Protein AF-A0A812MIN7-F1 (afdb_monomer_lite)

Sequence (189 aa):
MCSQARRVASDRNDQPDAVNNLIFFFALKVQLVQSTANIQLTAPDGFVFSDDCSEGFFVSEDAVFGSGQTFPTGFHALPAGSTVQCIGRGEVAEATLAPALLAANTKYAFRIRVTNPPVPPSLNPTWSFTLANEASELFDSFPLWQIQGLFIPTAVPASDVNAQARFVAAGDWGSLLSWLLSRVELQSS

Secondary structure (DSSP, 8-state):
---HHHHHHTT---STT-EEEEEEEEEBSS-EEES-EEEEEEPPTT-B--SB-GGGEE-SHHHHT-TTPPPPTT-BPPPTT-EEEEEEETTEEEEEEESEEE-BT-EEEEEEEEEPPSSPPSSS---EEEETTEEEEP------TT---------PPPEEHHHHHHHHH---TTSHHHHHHTTSTTS--

Radius of gyration: 20.89 Å; chains: 1; bounding box: 54×58×51 Å

Foldseek 3Di:
DQDPVLCVQLVADLAAQDKGKFKWKAFAQAWDFAQKKKKKKFWFPQKWADQWFQVFKFQDQCHRSHHPDGDDPQEDGDPPPWGKGWGIDGRMIMIMIGPRGHHHPRMGMMMTIITHGNDHDDPPTFMWMDMRQWTWRIFPGDDRPPDDDDDDGDGGHTDRNVVVVVVVPPPPVPPVVVVVVVPPPPPDD

pLDDT: mean 71.21, std 21.88, range [29.03, 97.69]

Structure (mmCIF, N/CA/C/O backbone):
data_AF-A0A812MIN7-F1
#
_entry.id   AF-A0A812MIN7-F1
#
loop_
_atom_site.group_PDB
_atom_site.id
_atom_site.type_symbol
_atom_site.label_atom_id
_atom_site.label_alt_id
_atom_site.label_comp_id
_atom_site.label_asym_id
_atom_site.label_entity_id
_atom_site.label_seq_id
_atom_site.pdbx_PDB_ins_code
_atom_site.Cartn_x
_atom_site.Cartn_y
_atom_site.Cartn_z
_atom_site.occupancy
_atom_site.B_iso_or_equiv
_atom_site.auth_seq_id
_atom_site.auth_comp_id
_atom_site.auth_asym_id
_atom_site.auth_atom_id
_atom_site.pdbx_PDB_model_num
ATOM 1 N N . MET A 1 1 ? -12.902 11.197 -9.696 1.00 37.09 1 MET A N 1
ATOM 2 C CA . MET A 1 1 ? -11.791 11.716 -10.526 1.00 37.09 1 MET A CA 1
ATOM 3 C C . MET A 1 1 ? -10.659 12.180 -9.615 1.00 37.09 1 MET A C 1
ATOM 5 O O . MET A 1 1 ? -10.919 12.961 -8.709 1.00 37.09 1 MET A O 1
ATOM 9 N N . CYS A 1 2 ? -9.435 11.679 -9.799 1.00 48.09 2 CYS A N 1
ATOM 10 C CA . CYS A 1 2 ? -8.255 12.201 -9.101 1.00 48.09 2 CYS A CA 1
ATOM 11 C C . CYS A 1 2 ? -7.769 13.457 -9.850 1.00 48.09 2 CYS A C 1
ATOM 13 O O . CYS A 1 2 ? -7.490 13.368 -11.046 1.00 48.09 2 CYS A O 1
ATOM 15 N N . SER A 1 3 ? -7.754 14.625 -9.197 1.00 58.34 3 SER A N 1
ATOM 16 C CA . SER A 1 3 ? -7.351 15.899 -9.816 1.00 58.34 3 SER A CA 1
ATOM 17 C C . SER A 1 3 ? -5.853 15.910 -10.151 1.00 58.34 3 SER A C 1
ATOM 19 O O . SER A 1 3 ? -5.071 15.187 -9.537 1.00 58.34 3 SER A O 1
ATOM 21 N N . GLN A 1 4 ? -5.426 16.752 -11.098 1.00 59.94 4 GLN A N 1
ATOM 22 C CA . GLN A 1 4 ? -4.004 16.923 -11.437 1.00 59.94 4 GLN A CA 1
ATOM 23 C C . GLN A 1 4 ? -3.156 17.282 -10.202 1.00 59.94 4 GLN A C 1
ATOM 25 O O . GLN A 1 4 ? -2.063 16.752 -10.038 1.00 59.94 4 GLN A O 1
ATOM 30 N N . ALA A 1 5 ? -3.709 18.088 -9.289 1.00 56.91 5 ALA A N 1
ATOM 31 C CA . ALA A 1 5 ? -3.078 18.428 -8.014 1.00 56.91 5 ALA A CA 1
ATOM 32 C C . ALA A 1 5 ? -2.778 17.195 -7.144 1.00 56.91 5 ALA A C 1
ATOM 34 O O . ALA A 1 5 ? -1.695 17.099 -6.578 1.00 56.91 5 ALA A O 1
ATOM 35 N N . ARG A 1 6 ? -3.691 16.215 -7.087 1.00 59.06 6 ARG A N 1
ATOM 36 C CA . ARG A 1 6 ? -3.467 14.973 -6.332 1.00 59.06 6 ARG A CA 1
ATOM 37 C C . ARG A 1 6 ? -2.441 14.057 -6.985 1.00 59.06 6 ARG A C 1
ATOM 39 O O . ARG A 1 6 ? -1.727 13.383 -6.264 1.00 59.06 6 ARG A O 1
ATOM 46 N N . ARG A 1 7 ? -2.331 14.052 -8.319 1.00 60.38 7 ARG A N 1
ATOM 47 C CA . ARG A 1 7 ? -1.279 13.284 -9.015 1.00 60.38 7 ARG A CA 1
ATOM 48 C C . ARG A 1 7 ? 0.115 13.805 -8.684 1.00 60.38 7 ARG A C 1
ATOM 50 O O . ARG A 1 7 ? 1.011 13.009 -8.439 1.00 60.38 7 ARG A O 1
ATOM 57 N N . VAL A 1 8 ? 0.267 15.131 -8.674 1.00 61.19 8 VAL A N 1
ATOM 58 C CA . VAL A 1 8 ? 1.524 15.791 -8.298 1.00 61.19 8 VAL A CA 1
ATOM 59 C C . VAL A 1 8 ? 1.814 15.558 -6.821 1.00 61.19 8 VAL A C 1
ATOM 61 O O . VAL A 1 8 ? 2.916 15.161 -6.482 1.00 61.19 8 VAL A O 1
ATOM 64 N N . ALA A 1 9 ? 0.820 15.733 -5.949 1.00 67.62 9 ALA A N 1
ATOM 65 C CA . ALA A 1 9 ? 1.010 15.533 -4.516 1.00 67.62 9 ALA A CA 1
ATOM 66 C C . ALA A 1 9 ? 1.351 14.077 -4.155 1.00 67.62 9 ALA A C 1
ATOM 68 O O . ALA A 1 9 ? 2.111 13.840 -3.220 1.00 67.62 9 ALA A O 1
ATOM 69 N N . SER A 1 10 ? 0.804 13.099 -4.883 1.00 69.44 10 SER A N 1
ATOM 70 C CA . SER A 1 10 ? 1.064 11.683 -4.633 1.00 69.44 10 SER A CA 1
ATOM 71 C C . SER A 1 10 ? 2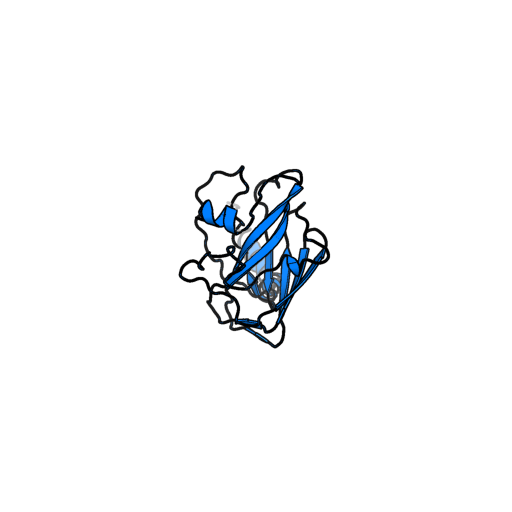.336 11.155 -5.300 1.00 69.44 10 SER A C 1
ATOM 73 O O . SER A 1 10 ? 2.599 9.966 -5.140 1.00 69.44 10 SER A O 1
ATOM 75 N N . ASP A 1 11 ? 3.072 11.977 -6.059 1.00 82.50 11 ASP A N 1
ATOM 76 C CA . ASP A 1 11 ? 4.206 11.580 -6.908 1.00 82.50 11 ASP A CA 1
ATOM 77 C C . ASP A 1 11 ? 3.857 10.455 -7.903 1.00 82.50 11 ASP A C 1
ATOM 79 O O . ASP A 1 11 ? 4.615 9.503 -8.104 1.00 82.50 11 ASP A O 1
ATOM 83 N N . ARG A 1 12 ? 2.666 10.517 -8.511 1.00 83.56 12 ARG A N 1
ATOM 84 C CA . ARG A 1 12 ? 2.239 9.526 -9.511 1.00 83.56 12 ARG A CA 1
ATOM 85 C C . ARG A 1 12 ? 2.979 9.754 -10.833 1.00 83.56 12 ARG A C 1
ATOM 87 O O . ARG A 1 12 ? 2.905 10.847 -11.395 1.00 83.56 12 ARG A O 1
ATOM 94 N N . ASN A 1 13 ? 3.595 8.703 -11.371 1.00 83.31 13 ASN A N 1
ATOM 95 C CA . ASN A 1 13 ? 4.273 8.717 -12.664 1.00 83.31 13 ASN A CA 1
ATOM 96 C C . ASN A 1 13 ? 3.899 7.471 -13.479 1.00 83.31 13 ASN A C 1
ATOM 98 O O . ASN A 1 13 ? 4.350 6.372 -13.186 1.00 83.31 13 ASN A O 1
ATOM 102 N N . ASP A 1 14 ? 3.078 7.651 -14.515 1.00 80.00 14 ASP A N 1
ATOM 103 C CA . ASP A 1 14 ? 2.557 6.561 -15.355 1.00 80.00 14 ASP A CA 1
ATOM 104 C C . ASP A 1 14 ? 3.468 6.220 -16.558 1.00 80.00 14 ASP A C 1
ATOM 106 O O . ASP A 1 14 ? 3.033 5.532 -17.483 1.00 80.00 14 ASP A O 1
ATOM 110 N N . GLN A 1 15 ? 4.701 6.739 -16.602 1.00 81.88 15 GLN A N 1
ATOM 111 C CA . GLN A 1 15 ? 5.657 6.450 -17.677 1.00 81.88 15 GLN A CA 1
ATOM 112 C C . GLN A 1 15 ? 6.206 5.013 -17.580 1.00 81.88 15 GLN A C 1
ATOM 114 O O . GLN A 1 15 ? 6.343 4.494 -16.468 1.00 81.88 15 GLN A O 1
ATOM 119 N N . PRO A 1 16 ? 6.548 4.373 -18.713 1.00 84.31 16 PRO A N 1
ATOM 120 C CA . PRO A 1 16 ? 7.242 3.086 -18.711 1.00 84.31 16 PRO A CA 1
ATOM 121 C C . PRO A 1 16 ? 8.529 3.124 -17.887 1.00 84.31 16 PRO A C 1
ATOM 123 O O . PRO A 1 16 ? 9.209 4.152 -17.868 1.00 84.31 16 PRO A O 1
ATOM 126 N N . ASP A 1 17 ? 8.828 2.023 -17.194 1.00 87.12 17 ASP A N 1
ATOM 127 C CA . ASP A 1 17 ? 9.996 1.844 -16.313 1.00 87.12 17 ASP A CA 1
ATOM 128 C C . ASP A 1 17 ? 10.108 2.849 -15.151 1.00 87.12 17 ASP A C 1
ATOM 130 O O . ASP A 1 17 ? 11.062 2.820 -14.370 1.00 87.12 17 ASP A O 1
ATOM 134 N N . ALA A 1 18 ? 9.134 3.746 -15.000 1.00 88.94 18 ALA A N 1
ATOM 135 C CA . ALA A 1 18 ? 9.134 4.717 -13.929 1.00 88.94 18 ALA A CA 1
ATOM 136 C C . ALA A 1 18 ? 8.602 4.114 -12.631 1.00 88.94 18 ALA A C 1
ATOM 138 O O . ALA A 1 18 ? 7.648 3.330 -12.609 1.00 88.94 18 ALA A O 1
ATOM 139 N N . VAL A 1 19 ? 9.181 4.580 -11.526 1.00 91.88 19 VAL A N 1
ATOM 140 C CA . VAL A 1 19 ? 8.596 4.411 -10.200 1.00 91.88 19 VAL A CA 1
ATOM 141 C C . VAL A 1 19 ? 7.296 5.204 -10.139 1.00 91.88 19 VAL A C 1
ATOM 143 O O . VAL A 1 19 ? 7.276 6.414 -10.366 1.00 91.88 19 VAL A O 1
ATOM 146 N N . ASN A 1 20 ? 6.224 4.514 -9.788 1.00 88.88 20 ASN A N 1
ATOM 147 C CA . ASN A 1 20 ? 4.880 5.034 -9.675 1.00 88.88 20 ASN A CA 1
ATOM 148 C C . ASN A 1 20 ? 4.367 4.887 -8.241 1.00 88.88 20 ASN A C 1
ATOM 150 O O . ASN A 1 20 ? 4.807 4.028 -7.479 1.00 88.88 20 ASN A O 1
ATOM 154 N N . ASN A 1 21 ? 3.403 5.724 -7.877 1.00 88.38 21 ASN A N 1
ATOM 155 C CA . ASN A 1 21 ? 2.734 5.686 -6.587 1.00 88.38 21 ASN A CA 1
ATOM 156 C C . ASN A 1 21 ? 1.233 5.536 -6.830 1.00 88.38 21 ASN A C 1
ATOM 158 O O . ASN A 1 21 ? 0.570 6.451 -7.331 1.00 88.38 21 ASN A O 1
ATOM 162 N N . LEU A 1 22 ? 0.701 4.366 -6.487 1.00 86.31 22 LEU A N 1
ATOM 163 C CA . LEU A 1 22 ? -0.691 4.004 -6.723 1.00 86.31 22 LEU A CA 1
ATOM 164 C C . LEU A 1 22 ? -1.476 4.045 -5.418 1.00 86.31 22 LEU A C 1
ATOM 166 O O . LEU A 1 22 ? -0.993 3.606 -4.378 1.00 86.31 22 LEU A O 1
ATOM 170 N N . ILE A 1 23 ? -2.693 4.583 -5.484 1.00 84.50 23 ILE A N 1
ATOM 171 C CA . ILE A 1 23 ? -3.610 4.679 -4.347 1.00 84.50 23 ILE A CA 1
ATOM 172 C C . ILE A 1 23 ? -4.723 3.664 -4.552 1.00 84.50 23 ILE A C 1
ATOM 174 O O . ILE A 1 23 ? -5.410 3.691 -5.577 1.00 84.50 23 ILE A O 1
ATOM 178 N N . PHE A 1 24 ? -4.918 2.821 -3.550 1.00 82.94 24 PHE A N 1
ATOM 179 C CA . PHE A 1 24 ? -5.941 1.794 -3.510 1.00 82.94 24 PHE A CA 1
ATOM 180 C C . PHE A 1 24 ? -6.949 2.095 -2.412 1.00 82.94 24 PHE A C 1
ATOM 182 O O . PHE A 1 24 ? -6.630 2.696 -1.384 1.00 82.94 24 PHE A O 1
ATOM 189 N N . PHE A 1 25 ? -8.176 1.649 -2.643 1.00 82.69 25 PHE A N 1
ATOM 190 C CA . PHE A 1 25 ? -9.264 1.725 -1.684 1.00 82.69 25 PHE A CA 1
ATOM 191 C C . PHE A 1 25 ? -9.749 0.321 -1.373 1.00 82.69 25 PHE A C 1
ATOM 193 O O . PHE A 1 25 ? -9.649 -0.556 -2.224 1.00 82.69 25 PHE A O 1
ATOM 200 N N . PHE A 1 26 ? -10.293 0.107 -0.182 1.00 83.19 26 PHE A N 1
ATOM 201 C CA . PHE A 1 26 ? -10.933 -1.154 0.179 1.00 83.19 26 PHE A CA 1
ATOM 202 C C . PHE A 1 26 ? -11.948 -0.940 1.303 1.00 83.19 26 PHE A C 1
ATOM 204 O O . PHE A 1 26 ? -11.899 0.060 2.018 1.00 83.19 26 PHE A O 1
ATOM 211 N N . ALA A 1 27 ? -12.885 -1.870 1.452 1.00 83.94 27 ALA A N 1
ATOM 212 C CA . ALA A 1 27 ? -13.801 -1.917 2.583 1.00 83.94 27 ALA A CA 1
ATOM 213 C C . ALA A 1 27 ? -14.059 -3.376 2.954 1.00 83.94 27 ALA A C 1
ATOM 215 O O . ALA A 1 27 ? -14.254 -4.211 2.070 1.00 83.94 27 ALA A O 1
ATOM 216 N N . LEU A 1 28 ? -14.068 -3.666 4.251 1.00 81.56 28 LEU A N 1
ATOM 217 C CA . LEU A 1 28 ? -14.321 -5.010 4.763 1.00 81.56 28 LEU A CA 1
ATOM 218 C C . LEU A 1 28 ? -15.814 -5.230 4.981 1.00 81.56 28 LEU A C 1
ATOM 220 O O . LEU A 1 28 ? -16.525 -4.302 5.383 1.00 81.56 28 LEU A O 1
ATOM 224 N N . LYS A 1 29 ? -16.297 -6.452 4.754 1.00 80.12 29 LYS A N 1
ATOM 225 C CA . LYS A 1 29 ? -17.679 -6.817 5.109 1.00 80.12 29 LYS A CA 1
ATOM 226 C C . LYS A 1 29 ? -17.823 -7.019 6.607 1.00 80.12 29 LYS A C 1
ATOM 228 O O . LYS A 1 29 ? -18.855 -6.657 7.173 1.00 80.12 29 LYS A O 1
ATOM 233 N N . VAL A 1 30 ? -16.804 -7.593 7.236 1.00 81.62 30 VAL A N 1
ATOM 234 C CA . VAL A 1 30 ? -16.780 -7.878 8.668 1.00 81.62 30 VAL A CA 1
ATOM 235 C C . VAL A 1 30 ? -15.746 -6.996 9.357 1.00 81.62 30 VAL A C 1
ATOM 237 O O . VAL A 1 30 ? -14.765 -6.552 8.767 1.00 81.62 30 VAL A O 1
ATOM 240 N N . GLN A 1 31 ? -15.992 -6.692 10.629 1.00 88.75 31 GLN A N 1
ATOM 241 C CA . GLN A 1 31 ? -15.032 -5.964 11.442 1.00 88.75 31 GLN A CA 1
ATOM 242 C C . GLN A 1 31 ? -13.800 -6.842 11.683 1.00 88.75 31 GLN A C 1
ATOM 244 O O . GLN A 1 31 ? -13.923 -7.989 12.111 1.00 88.75 31 GLN A O 1
ATOM 249 N N . LEU A 1 32 ? -12.616 -6.275 11.473 1.00 88.94 32 LEU A N 1
ATOM 250 C CA . LEU A 1 32 ? -11.345 -6.918 11.762 1.00 88.94 32 LEU A CA 1
ATOM 251 C C . LEU A 1 32 ? -10.775 -6.355 13.064 1.00 88.94 32 LEU A C 1
ATOM 253 O O . LEU A 1 32 ? -10.533 -5.154 13.175 1.00 88.94 32 LEU A O 1
ATOM 257 N N . VAL A 1 33 ? -10.578 -7.228 14.051 1.00 91.75 33 VAL A N 1
ATOM 258 C CA . VAL A 1 33 ? -9.970 -6.888 15.345 1.00 91.75 33 VAL A CA 1
ATOM 259 C C . VAL A 1 33 ? -8.890 -7.918 15.647 1.00 91.75 33 VAL A C 1
ATOM 261 O O . VAL A 1 33 ? -9.151 -8.953 16.257 1.00 91.75 33 VAL A O 1
ATOM 264 N N . GLN A 1 34 ? -7.677 -7.663 15.165 1.00 90.12 34 GLN A N 1
ATOM 265 C CA . GLN A 1 34 ? -6.527 -8.553 15.331 1.00 90.12 34 GLN A CA 1
ATOM 266 C C . GLN A 1 34 ? -5.270 -7.750 15.677 1.00 90.12 34 GLN A C 1
ATOM 268 O O . GLN A 1 34 ? -5.142 -6.575 15.325 1.00 90.12 34 GLN A O 1
ATOM 273 N N . SER A 1 35 ? -4.317 -8.389 16.361 1.00 91.19 35 SER A N 1
ATOM 274 C CA . SER A 1 35 ? -3.004 -7.785 16.625 1.00 91.19 35 SER A CA 1
ATOM 275 C C . SER A 1 35 ? -2.255 -7.488 15.331 1.00 91.19 35 SER A C 1
ATOM 277 O O . SER A 1 35 ? -1.582 -6.467 15.230 1.00 91.19 35 SER A O 1
ATOM 279 N N . THR A 1 36 ? -2.397 -8.369 14.343 1.00 93.75 36 THR A N 1
ATOM 280 C CA . THR A 1 36 ? -1.802 -8.250 13.017 1.00 93.75 36 THR A CA 1
ATOM 281 C C . THR A 1 36 ? -2.740 -8.843 11.972 1.00 93.75 36 THR A C 1
ATOM 283 O O . THR A 1 36 ? -3.538 -9.723 12.291 1.00 93.75 36 THR A O 1
ATOM 286 N N . ALA A 1 37 ? -2.633 -8.384 10.728 1.00 92.00 37 ALA A N 1
ATOM 287 C CA . ALA A 1 37 ? -3.326 -8.979 9.591 1.00 92.00 37 ALA A CA 1
ATOM 288 C C . ALA A 1 37 ? -2.436 -8.993 8.349 1.00 92.00 37 ALA A C 1
ATOM 290 O O . ALA A 1 37 ? -1.733 -8.020 8.072 1.00 92.00 37 ALA A O 1
ATOM 291 N N . ASN A 1 38 ? -2.507 -10.086 7.591 1.00 92.75 38 ASN A N 1
ATOM 292 C CA . ASN A 1 38 ? -1.765 -10.224 6.344 1.00 92.75 38 ASN A CA 1
ATOM 293 C C . ASN A 1 38 ? -2.517 -9.537 5.206 1.00 92.75 38 ASN A C 1
ATOM 295 O O . ASN A 1 38 ? -3.730 -9.713 5.054 1.00 92.75 38 ASN A O 1
ATOM 299 N N . ILE A 1 39 ? -1.761 -8.788 4.415 1.00 91.81 39 ILE A N 1
ATOM 300 C CA . ILE A 1 39 ? -2.147 -8.142 3.171 1.00 91.81 39 ILE A CA 1
ATOM 301 C C . ILE A 1 39 ? -1.386 -8.831 2.045 1.00 91.81 39 ILE A C 1
ATOM 303 O O . ILE A 1 39 ? -0.180 -9.046 2.145 1.00 91.81 39 ILE A O 1
ATOM 307 N N . GLN A 1 40 ? -2.076 -9.109 0.951 1.00 92.25 40 GLN A N 1
ATOM 308 C CA . GLN A 1 40 ? -1.444 -9.470 -0.307 1.00 92.25 40 GLN A CA 1
ATOM 309 C C . GLN A 1 40 ? -2.008 -8.579 -1.402 1.00 92.25 40 GLN A C 1
ATOM 311 O O . GLN A 1 40 ? -3.226 -8.489 -1.546 1.00 92.25 40 GLN A O 1
ATOM 316 N N . LEU A 1 41 ? -1.127 -7.929 -2.155 1.00 90.75 41 LEU A N 1
ATOM 317 C CA . LEU A 1 41 ? -1.461 -7.159 -3.346 1.00 90.75 41 LEU A CA 1
ATOM 318 C C . LEU A 1 41 ? -0.749 -7.794 -4.537 1.00 90.75 41 LEU A C 1
ATOM 320 O O . LEU A 1 41 ? 0.474 -7.915 -4.528 1.00 90.75 41 LEU A O 1
ATOM 324 N N . THR A 1 42 ? -1.503 -8.180 -5.558 1.00 90.12 42 THR A N 1
ATOM 325 C CA . THR A 1 42 ? -0.946 -8.699 -6.809 1.00 90.12 42 THR A CA 1
ATOM 326 C C . THR A 1 42 ? -1.202 -7.700 -7.920 1.00 90.12 42 THR A C 1
ATOM 328 O O . THR A 1 42 ? -2.337 -7.270 -8.147 1.00 90.12 42 THR A O 1
ATOM 331 N N . ALA A 1 43 ? -0.121 -7.318 -8.581 1.00 87.81 43 ALA A N 1
ATOM 332 C CA . ALA A 1 43 ? -0.117 -6.445 -9.728 1.00 87.81 43 ALA A CA 1
ATOM 333 C C . ALA A 1 43 ? -0.289 -7.246 -11.032 1.00 87.81 43 ALA A C 1
ATOM 335 O O . ALA A 1 43 ? -0.012 -8.446 -11.067 1.00 87.81 43 ALA A O 1
ATOM 336 N N . PRO A 1 44 ? -0.721 -6.586 -12.115 1.00 85.75 44 PRO A N 1
ATOM 337 C CA . PRO A 1 44 ? -0.645 -7.134 -13.461 1.00 85.75 44 PRO A CA 1
ATOM 338 C C . PRO A 1 44 ? 0.800 -7.445 -13.869 1.00 85.75 44 PRO A C 1
ATOM 340 O O . PRO A 1 44 ? 1.743 -6.840 -13.355 1.00 85.75 44 PRO A O 1
ATOM 343 N N . ASP A 1 45 ? 0.949 -8.310 -14.870 1.00 83.25 45 ASP A N 1
ATOM 344 C CA . ASP A 1 45 ? 2.253 -8.709 -15.402 1.00 83.25 45 ASP A CA 1
ATOM 345 C C . ASP A 1 45 ? 3.151 -7.507 -15.739 1.00 83.25 45 ASP A C 1
ATOM 347 O O . ASP A 1 45 ? 2.738 -6.547 -16.403 1.00 83.25 45 ASP A O 1
ATOM 351 N N . GLY A 1 46 ? 4.408 -7.592 -15.294 1.00 86.12 46 GLY A N 1
ATOM 352 C CA . GLY A 1 46 ? 5.459 -6.616 -15.570 1.00 86.12 46 GLY A CA 1
ATOM 353 C C . GLY A 1 46 ? 5.521 -5.427 -14.608 1.00 86.12 46 GLY A C 1
ATOM 354 O O . GLY A 1 46 ? 6.479 -4.657 -14.677 1.00 86.12 46 GLY A O 1
ATOM 355 N N . PHE A 1 47 ? 4.557 -5.266 -13.700 1.00 91.12 47 PHE A N 1
ATOM 356 C CA . PHE A 1 47 ? 4.732 -4.371 -12.557 1.00 91.12 47 PHE A CA 1
ATOM 357 C C . PHE A 1 47 ? 5.656 -5.006 -11.523 1.00 91.12 47 PHE A C 1
ATOM 359 O O . PHE A 1 47 ? 5.558 -6.195 -11.243 1.00 91.12 47 PHE A O 1
ATOM 366 N N . VAL A 1 48 ? 6.526 -4.208 -10.908 1.00 94.56 48 VAL A N 1
ATOM 367 C CA . VAL A 1 48 ? 7.497 -4.734 -9.940 1.00 94.56 48 VAL A CA 1
ATOM 368 C C . VAL A 1 48 ? 7.465 -3.936 -8.647 1.00 94.56 48 VAL A C 1
ATOM 370 O O . VAL A 1 48 ? 7.656 -2.718 -8.643 1.00 94.56 48 VAL A O 1
ATOM 373 N N . PHE A 1 49 ? 7.246 -4.625 -7.533 1.00 96.38 49 PHE A N 1
ATOM 374 C CA . PHE A 1 49 ? 7.421 -4.083 -6.194 1.00 96.38 49 PHE A CA 1
ATOM 375 C C . PHE A 1 49 ? 8.877 -4.193 -5.741 1.00 96.38 49 PHE A C 1
ATOM 377 O O . PHE A 1 49 ? 9.582 -5.138 -6.083 1.00 96.38 49 PHE A O 1
ATOM 384 N N . SER A 1 50 ? 9.313 -3.221 -4.941 1.00 96.50 50 SER A N 1
ATOM 385 C CA . SER A 1 50 ? 10.616 -3.262 -4.271 1.00 96.50 50 SER A CA 1
ATOM 386 C C . SER A 1 50 ? 10.676 -4.419 -3.272 1.00 96.50 50 SER A C 1
ATOM 388 O O . SER A 1 50 ? 9.706 -4.622 -2.543 1.00 96.50 50 SER A O 1
ATOM 390 N N . ASP A 1 51 ? 11.816 -5.115 -3.196 1.00 95.94 51 ASP A N 1
ATOM 391 C CA . ASP A 1 51 ? 12.057 -6.211 -2.242 1.00 95.94 51 ASP A CA 1
ATOM 392 C C . ASP A 1 51 ? 11.715 -5.799 -0.803 1.00 95.94 51 ASP A C 1
ATOM 394 O O . ASP A 1 51 ? 11.058 -6.547 -0.083 1.00 95.94 51 ASP A O 1
ATOM 398 N N . ASP A 1 52 ? 12.089 -4.575 -0.419 1.00 95.56 52 ASP A N 1
ATOM 399 C CA . ASP A 1 52 ? 11.507 -3.872 0.725 1.00 95.56 52 ASP A CA 1
ATOM 400 C C . ASP A 1 52 ? 10.557 -2.790 0.208 1.00 95.56 52 ASP A C 1
ATOM 402 O O . ASP A 1 52 ? 10.979 -1.750 -0.311 1.00 95.56 52 ASP A O 1
ATOM 406 N N . CYS A 1 53 ? 9.256 -3.051 0.312 1.00 95.19 53 CYS A N 1
ATOM 407 C CA . CYS A 1 53 ? 8.210 -2.115 -0.088 1.00 95.19 53 CYS A CA 1
ATOM 408 C C . CYS A 1 53 ? 7.656 -1.306 1.090 1.00 95.19 53 CYS A C 1
ATOM 410 O O . CYS A 1 53 ? 6.724 -0.524 0.896 1.00 95.19 53 CYS A O 1
ATOM 412 N N . SER A 1 54 ? 8.225 -1.440 2.295 1.00 94.50 54 SER A N 1
ATOM 413 C CA . SER A 1 54 ? 7.713 -0.803 3.516 1.00 94.50 54 SER A CA 1
ATOM 414 C C . SER A 1 54 ? 7.809 0.720 3.440 1.00 94.50 54 SER A C 1
ATOM 416 O O . SER A 1 54 ? 6.838 1.412 3.733 1.00 94.50 54 SER A O 1
ATOM 418 N N . GLU A 1 55 ? 8.933 1.254 2.949 1.00 90.62 55 GLU A N 1
ATOM 419 C CA . GLU A 1 55 ? 9.116 2.703 2.743 1.00 90.62 55 GLU A CA 1
ATOM 420 C C . GLU A 1 55 ? 8.169 3.287 1.683 1.00 90.62 55 GLU A C 1
ATOM 422 O O . GLU A 1 55 ? 7.908 4.490 1.650 1.00 90.62 55 GLU A O 1
ATOM 427 N N . GLY A 1 56 ? 7.669 2.434 0.788 1.00 90.25 56 GLY A N 1
ATOM 428 C CA . GLY A 1 56 ? 6.727 2.794 -0.260 1.00 90.25 56 GLY A CA 1
ATOM 429 C C . GLY A 1 56 ? 5.265 2.606 0.130 1.00 90.25 56 GLY A C 1
ATOM 430 O O . GLY A 1 56 ? 4.411 2.991 -0.666 1.00 90.25 56 GLY A O 1
ATOM 431 N N . PHE A 1 57 ? 4.965 2.020 1.295 1.00 92.75 57 PHE A N 1
ATOM 432 C CA . PHE A 1 57 ? 3.613 1.671 1.726 1.00 92.75 57 PHE A CA 1
ATOM 433 C C . PHE A 1 57 ? 3.099 2.676 2.761 1.00 92.75 57 PHE A C 1
ATOM 435 O O . PHE A 1 57 ? 3.473 2.666 3.931 1.00 92.75 57 PHE A O 1
ATOM 442 N N . PHE A 1 58 ? 2.174 3.532 2.341 1.00 90.81 58 PHE A N 1
ATOM 443 C CA . PHE A 1 58 ? 1.616 4.595 3.166 1.00 90.81 58 PHE A CA 1
ATOM 444 C C . PHE A 1 58 ? 0.169 4.294 3.540 1.00 90.81 58 PHE A C 1
ATOM 446 O O . PHE A 1 58 ? -0.652 3.962 2.683 1.00 90.81 58 PHE A O 1
ATOM 453 N N . VAL A 1 59 ? -0.145 4.464 4.822 1.00 87.81 59 VAL A N 1
ATOM 454 C CA . VAL A 1 59 ? -1.486 4.249 5.398 1.00 87.81 59 VAL A CA 1
ATOM 455 C C . VAL A 1 59 ? -2.001 5.448 6.199 1.00 87.81 59 VAL A C 1
ATOM 457 O O . VAL A 1 59 ? -3.163 5.465 6.607 1.00 87.81 59 VAL A O 1
ATOM 460 N N . SER A 1 60 ? -1.145 6.448 6.430 1.00 82.44 60 SER A N 1
ATOM 461 C CA . SER A 1 60 ? -1.480 7.650 7.187 1.00 82.44 60 SER A CA 1
ATOM 462 C C . SER A 1 60 ? -2.191 8.692 6.325 1.00 82.44 60 SER A C 1
ATOM 464 O O . SER A 1 60 ? -2.013 8.764 5.104 1.00 82.44 60 SER A O 1
ATOM 466 N N . GLU A 1 61 ? -3.008 9.518 6.978 1.00 75.19 61 GLU A N 1
ATOM 467 C CA . GLU A 1 61 ? -3.855 10.507 6.309 1.00 75.19 61 GLU A CA 1
ATOM 468 C C . GLU A 1 61 ? -3.053 11.507 5.457 1.00 75.19 61 GLU A C 1
ATOM 470 O O . GLU A 1 61 ? -3.419 11.832 4.329 1.00 75.19 61 GLU A O 1
ATOM 475 N N . ASP A 1 62 ? -1.918 11.946 5.983 1.00 77.50 62 ASP A N 1
ATOM 476 C CA . ASP A 1 62 ? -1.019 12.939 5.402 1.00 77.50 62 ASP A CA 1
ATOM 477 C C . ASP A 1 62 ? -0.140 12.403 4.262 1.00 77.50 62 ASP A C 1
ATOM 479 O O . ASP A 1 62 ? 0.435 13.186 3.503 1.00 77.50 62 ASP A O 1
ATOM 483 N N . ALA A 1 63 ? -0.040 11.079 4.117 1.00 83.06 63 ALA A N 1
ATOM 484 C CA . ALA A 1 63 ? 0.866 10.453 3.161 1.00 83.06 63 ALA A CA 1
ATOM 485 C C . ALA A 1 63 ? 0.149 9.750 2.002 1.00 83.06 63 ALA A C 1
ATOM 487 O O . ALA A 1 63 ? 0.672 9.745 0.888 1.00 83.06 63 ALA A O 1
ATOM 488 N N . VAL A 1 64 ? -1.049 9.186 2.211 1.00 83.81 64 VAL A N 1
ATOM 489 C CA . VAL A 1 64 ? -1.749 8.399 1.172 1.00 83.81 64 VAL A CA 1
ATOM 490 C C . VAL A 1 64 ? -2.065 9.227 -0.074 1.00 83.81 64 VAL A C 1
ATOM 492 O O . VAL A 1 64 ? -1.885 8.744 -1.187 1.00 83.81 64 VAL A O 1
ATOM 495 N N . PHE A 1 65 ? -2.502 10.478 0.083 1.00 80.19 65 PHE A N 1
ATOM 496 C CA . PHE A 1 65 ? -2.804 11.365 -1.051 1.00 80.19 65 PHE A CA 1
ATOM 497 C C . PHE A 1 65 ? -1.706 12.390 -1.341 1.00 80.19 65 PHE A C 1
ATOM 499 O O . PHE A 1 65 ? -1.867 13.201 -2.254 1.00 80.19 65 PHE A O 1
ATOM 506 N N . GLY A 1 66 ? -0.597 12.337 -0.602 1.00 77.38 66 GLY A N 1
ATOM 507 C CA . GLY A 1 66 ? 0.448 13.350 -0.641 1.00 77.38 66 GLY A CA 1
ATOM 508 C C . GLY A 1 66 ? 0.278 14.451 0.400 1.00 77.38 66 GLY A C 1
ATOM 509 O O . GLY A 1 66 ? -0.828 14.735 0.864 1.00 77.38 66 GLY A O 1
ATOM 510 N N . SER A 1 67 ? 1.395 15.100 0.729 1.00 77.81 67 SER A N 1
ATOM 511 C CA . SER A 1 67 ? 1.441 16.131 1.768 1.00 77.81 67 SER A CA 1
ATOM 512 C C . SER A 1 67 ? 0.483 17.288 1.468 1.00 77.81 67 SER A C 1
ATOM 514 O O . SER A 1 67 ? 0.393 17.781 0.340 1.00 77.81 67 SER A O 1
ATOM 516 N N . GLY A 1 68 ? -0.260 17.713 2.492 1.00 72.88 68 GLY A N 1
ATOM 517 C CA . GLY A 1 68 ? -1.235 18.802 2.400 1.00 72.88 68 GLY A CA 1
ATOM 518 C C . GLY A 1 68 ? -2.527 18.452 1.654 1.00 72.88 68 GLY A C 1
ATOM 519 O O . GLY A 1 68 ? -3.354 19.338 1.439 1.00 72.88 68 GLY A O 1
ATOM 520 N N . GLN A 1 69 ? -2.727 17.192 1.254 1.00 76.50 69 GLN A N 1
ATOM 521 C CA . GLN A 1 69 ? -3.998 16.731 0.701 1.00 76.50 69 GLN A CA 1
ATOM 522 C C . GLN A 1 69 ? -4.907 16.196 1.803 1.00 76.50 69 GLN A C 1
ATOM 524 O O . GLN A 1 69 ? -4.475 15.479 2.697 1.00 76.50 69 GLN A O 1
ATOM 529 N N . THR A 1 70 ? -6.194 16.518 1.705 1.00 72.38 70 THR A N 1
ATOM 530 C CA . THR A 1 70 ? -7.222 15.945 2.573 1.00 72.38 70 THR A CA 1
ATOM 531 C C . THR A 1 70 ? -7.819 14.695 1.947 1.00 72.38 70 THR A C 1
ATOM 533 O O . THR A 1 70 ? -7.968 14.588 0.719 1.00 72.38 70 THR A O 1
ATOM 536 N N . PHE A 1 71 ? -8.207 13.750 2.801 1.00 73.50 71 PHE A N 1
ATOM 537 C CA . PHE A 1 71 ? -8.953 12.582 2.361 1.00 73.50 71 PHE A CA 1
ATOM 538 C C . PHE A 1 71 ? -10.273 13.011 1.697 1.00 73.50 71 PHE A C 1
ATOM 540 O O . PHE A 1 71 ? -10.971 13.899 2.198 1.00 73.50 71 PHE A O 1
ATOM 547 N N . PRO A 1 72 ? -10.650 12.408 0.554 1.00 73.56 72 PRO A N 1
ATOM 548 C CA . PRO A 1 72 ? -11.967 12.632 -0.019 1.00 73.56 72 PRO A CA 1
ATOM 549 C C . PRO A 1 72 ? -13.060 12.194 0.965 1.00 73.56 72 PRO A C 1
ATOM 551 O O . PRO A 1 72 ? -12.897 11.217 1.693 1.00 73.56 72 PRO A O 1
ATOM 554 N N . THR A 1 73 ? -14.203 12.882 0.949 1.00 74.62 73 THR A N 1
ATOM 555 C CA . THR A 1 73 ? -15.339 12.566 1.823 1.00 74.62 73 THR A CA 1
ATOM 556 C C . THR A 1 73 ? -15.741 11.091 1.722 1.00 74.62 73 THR A C 1
ATOM 558 O O . THR A 1 73 ? -15.936 10.567 0.625 1.00 74.62 73 THR A O 1
ATOM 561 N N . GLY A 1 74 ? -15.895 10.437 2.876 1.00 75.94 74 GLY A N 1
ATOM 562 C CA . GLY A 1 74 ? -16.308 9.035 2.977 1.00 75.94 74 GLY A CA 1
ATOM 563 C C . GLY A 1 74 ? -15.175 8.011 2.860 1.00 75.94 74 GLY A C 1
ATOM 564 O O . GLY A 1 74 ? -15.465 6.818 2.893 1.00 75.94 74 GLY A O 1
ATOM 565 N N . PHE A 1 75 ? -13.920 8.451 2.726 1.00 78.06 75 PHE A N 1
ATOM 566 C CA . PHE A 1 75 ? -12.734 7.613 2.909 1.00 78.06 75 PHE A CA 1
ATOM 567 C C . PHE A 1 75 ? -12.082 7.918 4.253 1.00 78.06 75 PHE A C 1
ATOM 569 O O . PHE A 1 75 ? -12.113 9.054 4.724 1.00 78.06 75 PHE A O 1
ATOM 576 N N . HIS A 1 76 ? -11.467 6.904 4.843 1.00 81.44 76 HIS A N 1
ATOM 577 C CA . HIS A 1 76 ? -10.855 6.967 6.159 1.00 81.44 76 HIS A CA 1
ATOM 578 C C . HIS A 1 76 ? -9.410 6.483 6.087 1.00 81.44 76 HIS A C 1
ATOM 580 O O . HIS A 1 76 ? -9.098 5.519 5.382 1.00 81.44 76 HIS A O 1
ATOM 586 N N . ALA A 1 77 ? -8.529 7.146 6.830 1.00 82.19 77 ALA A N 1
ATOM 587 C CA . ALA A 1 77 ? -7.210 6.602 7.105 1.00 82.19 77 ALA A CA 1
ATOM 588 C C . ALA A 1 77 ? -7.339 5.329 7.955 1.00 82.19 77 ALA A C 1
ATOM 590 O O . ALA A 1 77 ? -8.356 5.101 8.623 1.00 82.19 77 ALA A O 1
ATOM 591 N N . LEU A 1 78 ? -6.300 4.498 7.937 1.00 87.31 78 LEU A N 1
ATOM 592 C CA . LEU A 1 78 ? -6.209 3.408 8.900 1.00 87.31 78 LEU A CA 1
ATOM 593 C C . LEU A 1 78 ? -6.093 3.980 10.329 1.00 87.31 78 LEU A C 1
ATOM 595 O O . LEU A 1 78 ? -5.694 5.137 10.498 1.00 87.31 78 LEU A O 1
ATOM 599 N N . PRO A 1 79 ? -6.444 3.199 11.369 1.00 86.38 79 PRO A N 1
ATOM 600 C CA . PRO A 1 79 ? -6.336 3.639 12.757 1.00 86.38 79 PRO A CA 1
ATOM 601 C C . PRO A 1 79 ? -4.963 4.234 13.075 1.00 86.38 79 PRO A C 1
ATOM 603 O O . PRO A 1 79 ? -3.936 3.715 12.630 1.00 86.38 79 PRO A O 1
ATOM 606 N N . ALA A 1 80 ? -4.935 5.303 13.870 1.00 83.69 80 ALA A N 1
ATOM 607 C CA . ALA A 1 80 ? -3.685 5.939 14.269 1.00 83.69 80 ALA A CA 1
ATOM 608 C C . ALA A 1 80 ? -2.727 4.924 14.919 1.00 83.69 80 ALA A C 1
ATOM 610 O O . ALA A 1 80 ? -3.139 4.107 15.742 1.00 83.69 80 ALA A O 1
ATOM 611 N N . GLY A 1 81 ? -1.450 4.974 14.533 1.00 84.38 81 GLY A N 1
ATOM 612 C CA . GLY A 1 81 ? -0.437 4.006 14.967 1.00 84.38 81 GLY A CA 1
ATOM 613 C C . GLY A 1 81 ? -0.392 2.713 14.147 1.00 84.38 81 GLY A C 1
ATOM 614 O O . GLY A 1 81 ? 0.431 1.853 14.445 1.00 84.38 81 GLY A O 1
ATOM 615 N N . SER A 1 82 ? -1.227 2.576 13.110 1.00 89.31 82 SER A N 1
ATOM 616 C CA . SER A 1 82 ? -1.097 1.491 12.134 1.00 89.31 82 SER A CA 1
ATOM 617 C C . SER A 1 82 ? 0.232 1.585 11.392 1.00 89.31 82 SER A C 1
ATOM 619 O O . SER A 1 82 ? 0.568 2.615 10.809 1.00 89.31 82 SER A O 1
ATOM 621 N N . THR A 1 83 ? 0.959 0.478 11.384 1.00 91.12 83 THR A N 1
ATOM 622 C CA . THR A 1 83 ? 2.218 0.284 10.669 1.00 91.12 83 THR A CA 1
ATOM 623 C C . THR A 1 83 ? 2.076 -0.866 9.687 1.00 91.12 83 THR A C 1
ATOM 625 O O . THR A 1 83 ? 1.295 -1.794 9.911 1.00 91.12 83 THR A O 1
ATOM 628 N N . VAL A 1 84 ? 2.827 -0.790 8.590 1.00 93.62 84 VAL A N 1
ATOM 629 C CA . VAL A 1 84 ? 2.884 -1.846 7.583 1.00 93.62 84 VAL A CA 1
ATOM 630 C C . VAL A 1 84 ? 4.336 -2.256 7.391 1.00 93.62 84 VAL A C 1
ATOM 632 O O . VAL A 1 84 ? 5.211 -1.409 7.237 1.00 93.62 84 VAL A O 1
ATOM 635 N N . GLN A 1 85 ? 4.588 -3.559 7.436 1.00 95.62 85 GLN A N 1
ATOM 636 C CA . GLN A 1 85 ? 5.842 -4.171 6.997 1.00 95.62 85 GLN A CA 1
ATOM 637 C C . GLN A 1 85 ? 5.563 -4.879 5.681 1.00 95.62 85 GLN A C 1
ATOM 639 O O . GLN A 1 85 ? 4.579 -5.611 5.620 1.00 95.62 85 GLN A O 1
ATOM 644 N N . CYS A 1 86 ? 6.359 -4.645 4.642 1.00 97.06 86 CYS A N 1
ATOM 645 C CA . CYS A 1 86 ? 6.048 -5.065 3.278 1.00 97.06 86 CYS A CA 1
ATOM 646 C C . CYS A 1 86 ? 7.276 -5.651 2.582 1.00 97.06 86 CYS A C 1
ATOM 648 O O . CYS A 1 86 ? 8.341 -5.035 2.572 1.00 97.06 86 CYS A O 1
ATOM 650 N N . ILE A 1 87 ? 7.097 -6.811 1.954 1.00 97.69 87 ILE A N 1
ATOM 651 C CA . ILE A 1 87 ? 8.100 -7.477 1.124 1.00 97.69 87 ILE A CA 1
ATOM 652 C C . ILE A 1 87 ? 7.550 -7.621 -0.293 1.00 97.69 87 ILE A C 1
ATOM 654 O O . ILE A 1 87 ? 6.462 -8.167 -0.494 1.00 97.69 87 ILE A O 1
ATOM 658 N N . GLY A 1 88 ? 8.308 -7.138 -1.273 1.00 96.62 88 GLY A N 1
ATOM 659 C CA . GLY A 1 88 ? 8.005 -7.315 -2.689 1.00 96.62 88 GLY A CA 1
ATOM 660 C C . GLY A 1 88 ? 8.627 -8.590 -3.247 1.00 96.62 88 GLY A C 1
ATOM 661 O O . GLY A 1 88 ? 9.700 -9.025 -2.830 1.00 96.62 88 GLY A O 1
ATOM 662 N N . ARG A 1 89 ? 7.932 -9.209 -4.198 1.00 95.00 89 ARG A N 1
ATOM 663 C CA . ARG A 1 89 ? 8.358 -10.392 -4.953 1.00 95.00 89 ARG A CA 1
ATOM 664 C C . ARG A 1 89 ? 7.857 -10.258 -6.387 1.00 95.00 89 ARG A C 1
ATOM 666 O O . ARG A 1 89 ? 6.835 -10.841 -6.741 1.00 95.00 89 ARG A O 1
ATOM 673 N N . GLY A 1 90 ? 8.545 -9.446 -7.189 1.00 93.94 90 GLY A N 1
ATOM 674 C CA . GLY A 1 90 ? 8.084 -9.127 -8.543 1.00 93.94 90 GLY A CA 1
ATOM 675 C C . GLY A 1 90 ? 6.731 -8.417 -8.498 1.00 93.94 90 GLY A C 1
ATOM 676 O O . GLY A 1 90 ? 6.604 -7.362 -7.880 1.00 93.94 90 GLY A O 1
ATOM 677 N N . GLU A 1 91 ? 5.715 -9.028 -9.095 1.00 92.62 91 GLU A N 1
ATOM 678 C CA . GLU A 1 91 ? 4.341 -8.531 -9.190 1.00 92.62 91 GLU A CA 1
ATOM 679 C C . GLU A 1 91 ? 3.545 -8.658 -7.880 1.00 92.62 91 GLU A C 1
ATOM 681 O O . GLU A 1 91 ? 2.393 -8.234 -7.819 1.00 92.62 91 GLU A O 1
ATOM 686 N N . VAL A 1 92 ? 4.103 -9.254 -6.823 1.00 94.69 92 VAL A N 1
ATOM 687 C CA . VAL A 1 92 ? 3.390 -9.479 -5.554 1.00 94.69 92 VAL A CA 1
ATOM 688 C C . VAL A 1 92 ? 4.014 -8.667 -4.425 1.00 94.69 92 VAL A C 1
ATOM 690 O O . VAL A 1 92 ? 5.220 -8.724 -4.208 1.00 94.69 92 VAL A O 1
ATOM 693 N N . ALA A 1 93 ? 3.186 -7.951 -3.668 1.00 96.12 93 ALA A N 1
ATOM 694 C CA . ALA A 1 93 ? 3.556 -7.347 -2.393 1.00 96.12 93 ALA A CA 1
ATOM 695 C C . ALA A 1 93 ? 2.845 -8.080 -1.249 1.00 96.12 93 ALA A C 1
ATOM 697 O O . ALA A 1 93 ? 1.614 -8.139 -1.195 1.00 96.12 93 ALA A O 1
ATOM 698 N N . GLU A 1 94 ? 3.631 -8.621 -0.324 1.00 96.38 94 GLU A N 1
ATOM 699 C CA . GLU A 1 94 ? 3.169 -9.285 0.893 1.00 96.38 94 GLU A CA 1
ATOM 700 C C . GLU A 1 94 ? 3.418 -8.354 2.074 1.00 96.38 94 GLU A C 1
ATOM 702 O O . GLU A 1 94 ? 4.556 -7.976 2.352 1.00 96.38 94 GLU A O 1
ATOM 707 N N . ALA A 1 95 ? 2.359 -7.971 2.778 1.00 95.38 95 ALA A N 1
ATOM 708 C CA . ALA A 1 95 ? 2.435 -7.009 3.862 1.00 95.38 95 ALA A CA 1
ATOM 709 C C . ALA A 1 95 ? 1.786 -7.520 5.152 1.00 95.38 95 ALA A C 1
ATOM 711 O O . ALA A 1 95 ? 0.862 -8.326 5.140 1.00 95.38 95 ALA A O 1
ATOM 712 N N . THR A 1 96 ? 2.258 -7.019 6.290 1.00 96.06 96 THR A N 1
ATOM 713 C CA . THR A 1 96 ? 1.643 -7.225 7.605 1.00 96.06 96 THR A CA 1
ATOM 714 C C . THR A 1 96 ? 1.229 -5.880 8.175 1.00 96.06 96 THR A C 1
ATOM 716 O O . THR A 1 96 ? 2.074 -5.017 8.408 1.00 96.06 96 THR A O 1
ATOM 719 N N . LEU A 1 97 ? -0.071 -5.713 8.407 1.00 94.31 97 LEU A N 1
ATOM 720 C CA . LEU A 1 97 ? -0.658 -4.555 9.071 1.00 94.31 97 LEU A CA 1
ATOM 721 C C . LEU A 1 97 ? -0.708 -4.784 10.582 1.00 94.31 97 LEU A C 1
ATOM 723 O O . LEU A 1 97 ? -1.220 -5.814 11.021 1.00 94.31 97 LEU A O 1
ATOM 727 N N . ALA A 1 98 ? -0.254 -3.809 11.371 1.00 93.94 98 ALA A N 1
ATOM 728 C CA . ALA A 1 98 ? -0.319 -3.848 12.829 1.00 93.94 98 ALA A CA 1
ATOM 729 C C . ALA A 1 98 ? -0.567 -2.449 13.441 1.00 93.94 98 ALA A C 1
ATOM 731 O O . ALA A 1 98 ? 0.209 -1.536 13.153 1.00 93.94 98 ALA A O 1
ATOM 732 N N . PRO A 1 99 ? -1.571 -2.263 14.320 1.00 92.88 99 PRO A N 1
ATOM 733 C CA . PRO A 1 99 ? -2.644 -3.206 14.630 1.00 92.88 99 PRO A CA 1
ATOM 734 C C . PRO A 1 99 ? -3.716 -3.237 13.526 1.00 92.88 99 PRO A C 1
ATOM 736 O O . PRO A 1 99 ? -3.952 -2.247 12.836 1.00 92.88 99 PRO A O 1
ATOM 739 N N . ALA A 1 100 ? -4.411 -4.364 13.380 1.00 90.56 100 ALA A N 1
ATOM 740 C CA . ALA A 1 100 ? -5.482 -4.525 12.399 1.00 90.56 100 ALA A CA 1
ATOM 741 C C . ALA A 1 100 ? -6.853 -4.304 13.061 1.00 90.56 100 ALA A C 1
ATOM 743 O O . ALA A 1 100 ? -7.548 -5.256 13.420 1.00 90.56 100 ALA A O 1
ATOM 744 N N . LEU A 1 101 ? -7.212 -3.030 13.260 1.00 92.69 101 LEU A N 1
ATOM 745 C CA . LEU A 1 101 ? -8.453 -2.587 13.916 1.00 92.69 101 LEU A CA 1
ATOM 746 C C . LEU A 1 101 ? -9.377 -1.871 12.919 1.00 92.69 101 LEU A C 1
ATOM 748 O O . LEU A 1 101 ? -9.540 -0.653 12.961 1.00 92.69 101 LEU A O 1
ATOM 752 N N . LEU A 1 102 ? -9.958 -2.619 11.986 1.00 90.31 102 LEU A N 1
ATOM 753 C CA . LEU A 1 102 ? -10.708 -2.065 10.859 1.00 90.31 102 LEU A CA 1
ATOM 754 C C . LEU A 1 102 ? -12.206 -2.325 11.020 1.00 90.31 102 LEU A C 1
ATOM 756 O O . LEU A 1 102 ? -12.641 -3.450 11.257 1.00 90.31 102 LEU A O 1
ATOM 760 N N . ALA A 1 103 ? -13.007 -1.272 10.897 1.00 90.06 103 ALA A N 1
ATOM 761 C CA . ALA A 1 103 ? -14.455 -1.348 10.997 1.00 90.06 103 ALA A CA 1
ATOM 762 C C . ALA A 1 103 ? -15.080 -1.918 9.714 1.00 90.06 103 ALA A C 1
ATOM 764 O O . ALA A 1 103 ? -14.618 -1.661 8.600 1.00 90.06 103 ALA A O 1
ATOM 765 N N . ALA A 1 104 ? -16.166 -2.674 9.885 1.00 86.19 104 ALA A N 1
ATOM 766 C CA . ALA A 1 104 ? -16.976 -3.152 8.772 1.00 86.19 104 ALA A CA 1
ATOM 767 C C . ALA A 1 104 ? -17.584 -1.974 7.995 1.00 86.19 104 ALA A C 1
ATOM 769 O O . ALA A 1 104 ? -18.015 -0.984 8.588 1.00 86.19 104 ALA A O 1
ATOM 770 N N . ASN A 1 105 ? -17.689 -2.111 6.674 1.00 82.44 105 ASN A N 1
ATOM 771 C CA . ASN A 1 105 ? -18.287 -1.136 5.754 1.00 82.44 105 ASN A CA 1
ATOM 772 C C . ASN A 1 105 ? -17.621 0.253 5.759 1.00 82.44 105 ASN A C 1
ATOM 774 O O . ASN A 1 105 ? -18.178 1.214 5.224 1.00 82.44 105 ASN A O 1
ATOM 778 N N . THR A 1 106 ? -16.420 0.373 6.325 1.00 84.44 106 THR A N 1
ATOM 779 C CA . THR A 1 106 ? -15.607 1.588 6.264 1.00 84.44 106 THR A CA 1
ATOM 780 C C . THR A 1 106 ? -14.671 1.524 5.063 1.00 84.44 106 THR A C 1
ATOM 782 O O . THR A 1 106 ? -13.987 0.525 4.852 1.00 84.44 106 THR A O 1
ATOM 785 N N . LYS A 1 107 ? -14.641 2.596 4.261 1.00 83.44 107 LYS A N 1
ATOM 786 C CA . LYS A 1 107 ? -13.741 2.706 3.108 1.00 83.44 107 LYS A CA 1
ATOM 787 C C . LYS A 1 107 ? -12.383 3.213 3.565 1.00 83.44 107 LYS A C 1
ATOM 789 O O . LYS A 1 107 ? -12.247 4.389 3.895 1.00 83.44 107 LYS A O 1
ATOM 794 N N . TYR A 1 108 ? -11.394 2.341 3.549 1.00 86.62 108 TYR A N 1
ATOM 795 C CA . TYR A 1 108 ? -10.007 2.670 3.827 1.00 86.62 108 TYR A CA 1
ATOM 796 C C . TYR A 1 108 ? -9.244 2.959 2.539 1.00 86.62 108 TYR A C 1
ATOM 798 O O . TYR A 1 108 ? -9.658 2.548 1.450 1.00 86.62 108 TYR A O 1
ATOM 806 N N . ALA A 1 109 ? -8.132 3.676 2.667 1.00 85.44 109 ALA A N 1
ATOM 807 C CA . ALA A 1 109 ? -7.214 3.942 1.573 1.00 85.44 109 ALA A CA 1
ATOM 808 C C . ALA A 1 109 ? -5.773 3.650 1.991 1.00 85.44 109 ALA A C 1
ATOM 810 O O . ALA A 1 109 ? -5.391 3.912 3.131 1.00 85.44 109 ALA A O 1
ATOM 811 N N . PHE A 1 110 ? -4.972 3.170 1.048 1.00 88.00 110 PHE A N 1
ATOM 812 C CA . PHE A 1 110 ? -3.523 3.092 1.190 1.00 88.00 110 PHE A CA 1
ATOM 813 C C . PHE A 1 110 ? -2.846 3.481 -0.123 1.00 88.00 110 PHE A C 1
ATOM 815 O O . PHE A 1 110 ? -3.461 3.441 -1.190 1.00 88.00 110 PHE A O 1
ATOM 822 N N . ARG A 1 111 ? -1.574 3.865 -0.048 1.00 90.06 111 ARG A N 1
ATOM 823 C CA . ARG A 1 111 ? -0.727 4.129 -1.212 1.00 90.06 111 ARG A CA 1
ATOM 824 C C . ARG A 1 111 ? 0.451 3.175 -1.190 1.00 90.06 111 ARG A C 1
ATOM 826 O O . ARG A 1 111 ? 1.037 2.978 -0.133 1.00 90.06 111 ARG A O 1
ATOM 833 N N . ILE A 1 112 ? 0.817 2.631 -2.340 1.00 92.19 112 ILE A N 1
ATOM 834 C CA . ILE A 1 112 ? 2.011 1.801 -2.482 1.00 92.19 112 ILE A CA 1
ATOM 835 C C . ILE A 1 112 ? 2.827 2.234 -3.699 1.00 92.19 112 ILE A C 1
ATOM 837 O O . ILE A 1 112 ? 2.279 2.625 -4.736 1.00 92.19 112 ILE A O 1
ATOM 841 N N . ARG A 1 113 ? 4.148 2.180 -3.552 1.00 93.94 113 ARG A N 1
ATOM 842 C CA . ARG A 1 113 ? 5.105 2.402 -4.631 1.00 93.94 113 ARG A CA 1
ATOM 843 C C . ARG A 1 113 ? 5.305 1.126 -5.450 1.00 93.94 113 ARG A C 1
ATOM 845 O O . ARG A 1 113 ? 5.500 0.057 -4.880 1.00 93.94 113 ARG A O 1
ATOM 852 N N . VAL A 1 114 ? 5.307 1.252 -6.772 1.00 93.31 114 VAL A N 1
ATOM 853 C CA . VAL A 1 114 ? 5.516 0.150 -7.724 1.00 93.31 114 VAL A CA 1
ATOM 854 C C . VAL A 1 114 ? 6.234 0.667 -8.968 1.00 93.31 114 VAL A C 1
ATOM 856 O O . VAL A 1 114 ? 6.052 1.822 -9.338 1.00 93.31 114 VAL A O 1
ATOM 859 N N . THR A 1 115 ? 7.039 -0.153 -9.627 1.00 93.56 115 THR A N 1
ATOM 860 C CA . THR A 1 115 ? 7.643 0.175 -10.924 1.00 93.56 115 THR A CA 1
ATOM 861 C C . THR A 1 115 ? 6.711 -0.267 -12.046 1.00 93.56 115 THR A C 1
ATOM 863 O O . THR A 1 115 ? 6.232 -1.402 -12.040 1.00 93.56 115 THR A O 1
ATOM 866 N N . ASN A 1 116 ? 6.434 0.630 -12.993 1.00 89.38 116 ASN A N 1
ATOM 867 C CA . ASN A 1 116 ? 5.603 0.320 -14.156 1.00 89.38 116 ASN A CA 1
ATOM 868 C C . ASN A 1 116 ? 6.348 -0.600 -15.140 1.00 89.38 116 ASN A C 1
ATOM 870 O O . ASN A 1 116 ? 7.567 -0.475 -15.275 1.00 89.38 116 ASN A O 1
ATOM 874 N N . PRO A 1 117 ? 5.630 -1.439 -15.905 1.00 87.69 117 PRO A N 1
ATOM 875 C CA . PRO A 1 117 ? 6.246 -2.235 -16.958 1.00 87.69 117 PRO A CA 1
ATOM 876 C C . PRO A 1 117 ? 6.822 -1.357 -18.093 1.00 87.69 117 PRO A C 1
ATOM 878 O O . PRO A 1 117 ? 6.289 -0.273 -18.364 1.00 87.69 117 PRO A O 1
ATOM 881 N N . PRO A 1 118 ? 7.850 -1.837 -18.823 1.00 83.69 118 PRO A N 1
ATOM 882 C CA . PRO A 1 118 ? 8.422 -1.149 -19.992 1.00 83.69 118 PRO A CA 1
ATOM 883 C C . PRO A 1 118 ? 7.426 -1.035 -21.153 1.00 83.69 118 PRO A C 1
ATOM 885 O O . PRO A 1 118 ? 7.510 -0.144 -22.000 1.00 8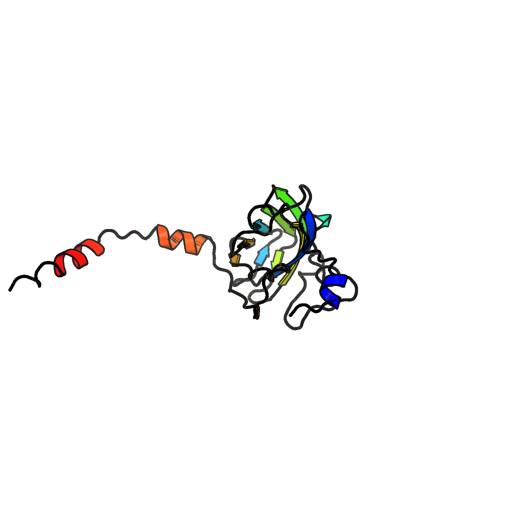3.69 118 PRO A O 1
ATOM 888 N N . VAL A 1 119 ? 6.467 -1.959 -21.205 1.00 78.94 119 VAL A N 1
ATOM 889 C CA . VAL A 1 119 ? 5.388 -1.984 -22.188 1.00 78.94 119 VAL A CA 1
ATOM 890 C C . VAL A 1 119 ? 4.069 -1.967 -21.421 1.00 78.94 119 VAL A C 1
ATOM 892 O O . VAL A 1 119 ? 3.916 -2.763 -20.496 1.00 78.94 119 VAL A O 1
ATOM 895 N N . PRO A 1 120 ? 3.111 -1.091 -21.775 1.00 68.12 120 PRO A N 1
ATOM 896 C CA . PRO A 1 120 ? 1.801 -1.086 -21.142 1.00 68.12 120 PRO A CA 1
ATOM 897 C C . PRO A 1 120 ? 1.179 -2.491 -21.155 1.00 68.12 120 PRO A C 1
ATOM 899 O O . PRO A 1 120 ? 1.279 -3.179 -22.177 1.00 68.12 120 PRO A O 1
ATOM 902 N N . PRO A 1 121 ? 0.529 -2.918 -20.060 1.00 65.12 121 PRO A N 1
ATOM 903 C CA . PRO A 1 121 ? -0.126 -4.216 -20.021 1.00 65.12 121 PRO A CA 1
ATOM 904 C C . PRO A 1 121 ? -1.143 -4.365 -21.156 1.00 65.1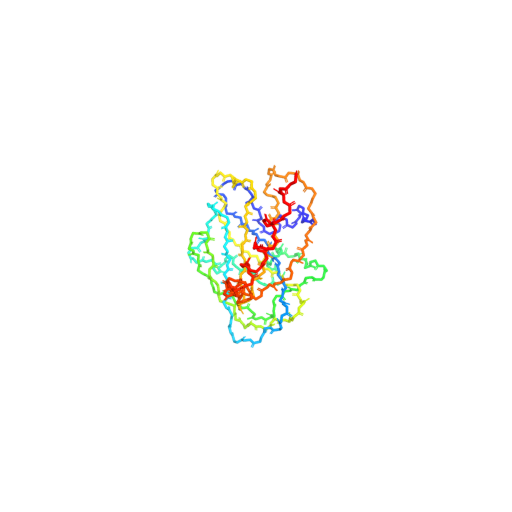2 121 PRO A C 1
ATOM 906 O O . PRO A 1 121 ? -1.737 -3.383 -21.612 1.00 65.12 121 PRO A O 1
ATOM 909 N N . SER A 1 122 ? -1.384 -5.610 -21.573 1.00 59.94 122 SER A N 1
ATOM 910 C CA . SER A 1 122 ? -2.482 -5.932 -22.490 1.00 59.94 122 SER A CA 1
ATOM 911 C C . SER A 1 122 ? -3.842 -5.469 -21.937 1.00 59.94 122 SER A C 1
ATOM 913 O O . SER A 1 122 ? -3.969 -5.154 -20.754 1.00 59.94 122 SER A O 1
ATOM 915 N N . LEU A 1 123 ? -4.863 -5.395 -22.797 1.00 54.31 123 LEU A N 1
ATOM 916 C CA . LEU A 1 123 ? -6.210 -4.949 -22.418 1.00 54.31 123 LEU A CA 1
ATOM 917 C C . LEU A 1 123 ? -6.719 -5.695 -21.164 1.00 54.31 123 LEU A C 1
ATOM 919 O O . LEU A 1 123 ? -6.797 -6.920 -21.170 1.00 54.31 123 LEU A O 1
ATOM 923 N N . ASN A 1 124 ? -7.119 -4.927 -20.141 1.00 57.44 124 ASN A N 1
ATOM 924 C CA . ASN A 1 124 ? -7.630 -5.354 -18.821 1.00 57.44 124 ASN A CA 1
ATOM 925 C C . ASN A 1 124 ? -6.578 -5.846 -17.793 1.00 57.44 124 ASN A C 1
ATOM 927 O O . ASN A 1 124 ? -6.707 -6.953 -17.263 1.00 57.44 124 ASN A O 1
ATOM 931 N N . PRO A 1 125 ? -5.559 -5.033 -17.446 1.00 68.12 125 PRO A N 1
ATOM 932 C CA . PRO A 1 125 ? -4.654 -5.361 -16.345 1.00 68.12 125 PRO A CA 1
ATOM 933 C C . PRO A 1 125 ? -5.413 -5.445 -15.014 1.00 68.12 125 PRO A C 1
ATOM 935 O O . PRO A 1 125 ? -5.903 -4.431 -14.520 1.00 68.12 125 PRO A O 1
ATOM 938 N N . THR A 1 126 ? -5.494 -6.640 -14.426 1.00 73.38 126 THR A N 1
ATOM 939 C CA . THR A 1 126 ? -6.249 -6.868 -13.185 1.00 73.38 126 THR A CA 1
ATOM 940 C C . THR A 1 126 ? -5.328 -6.800 -11.969 1.00 73.38 126 THR A C 1
ATOM 942 O O . THR A 1 126 ? -4.321 -7.500 -11.910 1.00 73.38 126 THR A O 1
ATOM 945 N N . TRP A 1 127 ? -5.689 -5.971 -10.989 1.00 82.75 127 TRP A N 1
ATOM 946 C CA . TRP A 1 127 ? -5.072 -5.947 -9.660 1.00 82.75 127 TRP A CA 1
ATOM 947 C C . TRP A 1 127 ? -5.904 -6.790 -8.692 1.00 82.75 127 TRP A C 1
ATOM 949 O O . TRP A 1 127 ? -7.132 -6.764 -8.761 1.00 82.75 127 TRP A O 1
ATOM 959 N N . SER A 1 128 ? -5.274 -7.485 -7.746 1.00 82.94 128 SER A N 1
ATOM 960 C CA . SER A 1 128 ? -5.996 -8.220 -6.697 1.00 82.94 128 SER A CA 1
ATOM 961 C C . SER A 1 128 ? -5.489 -7.866 -5.302 1.00 82.94 128 SER A C 1
ATOM 963 O O . SER A 1 128 ? -4.304 -7.596 -5.114 1.00 82.94 128 SER A O 1
ATOM 965 N N . PHE A 1 129 ? -6.390 -7.845 -4.315 1.00 86.50 129 PHE A N 1
ATOM 966 C CA . PHE A 1 129 ? -6.045 -7.584 -2.917 1.00 86.50 129 PHE A CA 1
ATOM 967 C C . PHE A 1 129 ? -6.783 -8.505 -1.975 1.00 86.50 129 PHE A C 1
ATOM 969 O O . PHE A 1 129 ? -8.005 -8.648 -2.033 1.00 86.50 129 PHE A O 1
ATOM 976 N N . THR A 1 130 ? -6.028 -9.049 -1.035 1.00 86.75 130 THR A N 1
ATOM 977 C CA . THR A 1 130 ? -6.569 -9.852 0.052 1.00 86.75 130 THR A CA 1
ATOM 978 C C . THR A 1 130 ? -6.098 -9.281 1.375 1.00 86.75 130 THR A C 1
ATOM 980 O O . THR A 1 130 ? -4.921 -8.961 1.532 1.00 86.75 130 THR A O 1
ATOM 983 N N . LEU A 1 131 ? -7.012 -9.181 2.335 1.00 86.56 131 LEU A N 1
ATOM 984 C CA . LEU A 1 131 ? -6.732 -8.784 3.709 1.00 86.56 131 LEU A CA 1
ATOM 985 C C . LEU A 1 131 ? -7.478 -9.723 4.660 1.00 86.56 131 LEU A C 1
ATOM 987 O O . LEU A 1 131 ? -8.697 -9.835 4.588 1.00 86.56 131 LEU A O 1
ATOM 991 N N . ALA A 1 132 ? -6.752 -10.386 5.564 1.00 78.88 132 ALA A N 1
ATOM 992 C CA . ALA A 1 132 ? -7.325 -11.243 6.614 1.00 78.88 132 ALA A CA 1
ATOM 993 C C . ALA A 1 132 ? -8.389 -12.264 6.132 1.00 78.88 132 ALA A C 1
ATOM 995 O O . ALA A 1 132 ? -9.360 -12.530 6.837 1.00 78.88 132 ALA A O 1
ATOM 996 N N . ASN A 1 133 ? -8.182 -12.864 4.952 1.00 68.06 133 ASN A N 1
ATOM 997 C CA . ASN A 1 133 ? -9.093 -13.806 4.273 1.00 68.06 133 ASN A CA 1
ATOM 998 C C . ASN A 1 133 ? -10.378 -13.194 3.678 1.00 68.06 133 ASN A C 1
ATOM 1000 O O . ASN A 1 133 ? -11.243 -13.924 3.193 1.00 68.06 133 ASN A O 1
ATOM 1004 N N . GLU A 1 134 ? -10.501 -11.871 3.638 1.00 69.38 134 GLU A N 1
ATOM 1005 C CA . GLU A 1 134 ? -11.429 -11.199 2.734 1.00 69.38 134 GLU A CA 1
ATOM 1006 C C . GLU A 1 134 ? -10.648 -10.774 1.480 1.00 69.38 134 GLU A C 1
ATOM 1008 O O . GLU A 1 134 ? -9.701 -9.988 1.555 1.00 69.38 134 GLU A O 1
ATOM 1013 N N . ALA A 1 135 ? -11.019 -11.314 0.318 1.00 57.03 135 ALA A N 1
ATOM 1014 C CA . ALA A 1 135 ? -10.574 -10.785 -0.965 1.00 57.03 135 ALA A CA 1
ATOM 1015 C C . ALA A 1 135 ? -11.528 -9.672 -1.375 1.00 57.03 135 ALA A C 1
ATOM 1017 O O . ALA A 1 135 ? -12.727 -9.891 -1.531 1.00 57.03 135 ALA A O 1
ATOM 1018 N N . SER A 1 136 ? -11.005 -8.473 -1.579 1.00 55.00 136 SER A N 1
ATOM 1019 C CA . SER A 1 136 ? -11.718 -7.477 -2.366 1.00 55.00 136 SER A CA 1
ATOM 1020 C C . SER A 1 136 ? -11.234 -7.632 -3.796 1.00 55.00 136 SER A C 1
ATOM 1022 O O . SER A 1 136 ? -10.027 -7.658 -4.032 1.00 55.00 136 SER A O 1
ATOM 1024 N N . GLU A 1 137 ? -12.143 -7.651 -4.772 1.00 44.50 137 GLU A N 1
ATOM 1025 C CA . GLU A 1 137 ? -11.739 -7.115 -6.070 1.00 44.50 137 GLU A CA 1
ATOM 1026 C C . GLU A 1 137 ? -11.310 -5.673 -5.790 1.00 44.50 137 GLU A C 1
ATOM 1028 O O . GLU A 1 137 ? -12.088 -4.875 -5.246 1.00 44.50 137 GLU A O 1
ATOM 1033 N N . LEU A 1 138 ? -10.036 -5.359 -6.025 1.00 47.56 138 LEU A N 1
ATOM 1034 C CA . LEU A 1 138 ? -9.659 -3.962 -6.071 1.00 47.56 138 LEU A CA 1
ATOM 1035 C C . LEU A 1 138 ? -10.234 -3.417 -7.356 1.00 47.56 138 LEU A C 1
ATOM 1037 O O . LEU A 1 138 ? -10.006 -3.953 -8.433 1.00 47.56 138 LEU A O 1
ATOM 1041 N N . PHE A 1 139 ? -10.968 -2.327 -7.189 1.00 49.03 139 PHE A N 1
ATOM 1042 C CA . PHE A 1 139 ? -11.224 -1.318 -8.198 1.00 49.03 139 PHE A CA 1
ATOM 1043 C C . PHE A 1 139 ? -10.100 -1.308 -9.234 1.00 49.03 139 PHE A C 1
ATOM 1045 O O . PHE A 1 139 ? -8.942 -1.120 -8.847 1.00 49.03 139 PHE A O 1
ATOM 1052 N N . ASP A 1 140 ? -10.444 -1.456 -10.516 1.00 41.62 140 ASP A N 1
ATOM 1053 C CA . ASP A 1 140 ? -9.493 -1.263 -11.606 1.00 41.62 140 ASP A CA 1
ATOM 1054 C C . ASP A 1 140 ? -8.729 0.035 -11.349 1.00 41.62 140 ASP A C 1
ATOM 1056 O O . ASP A 1 140 ? -9.301 1.136 -11.343 1.00 41.62 140 ASP A O 1
ATOM 1060 N N . SER A 1 141 ? -7.437 -0.098 -11.035 1.00 38.78 141 SER A N 1
ATOM 1061 C CA . SER A 1 141 ? -6.591 1.061 -10.813 1.00 38.78 141 SER A CA 1
ATOM 1062 C C . SER A 1 141 ? -6.655 1.874 -12.102 1.00 38.78 141 SER A C 1
ATOM 1064 O O . SER A 1 141 ? -6.496 1.327 -13.192 1.00 38.78 141 SER A O 1
ATOM 1066 N N . PHE A 1 142 ? -6.988 3.153 -11.948 1.00 46.94 142 PHE A N 1
ATOM 1067 C CA . PHE A 1 142 ? -7.297 4.123 -12.998 1.00 46.94 142 PHE A CA 1
ATOM 1068 C C . PHE A 1 142 ? -6.518 3.888 -14.291 1.00 46.94 142 PHE A C 1
ATOM 1070 O O . PHE A 1 142 ? -5.316 3.620 -14.204 1.00 46.94 142 PHE A O 1
ATOM 1077 N N . PRO A 1 143 ? -7.133 4.126 -15.463 1.00 42.84 143 PRO A N 1
ATOM 1078 C CA . PRO A 1 143 ? -6.448 3.951 -16.728 1.00 42.84 143 PRO A CA 1
ATOM 1079 C C . PRO A 1 143 ? -5.080 4.636 -16.700 1.00 42.84 143 PRO A C 1
ATOM 1081 O O . PRO A 1 143 ? -4.970 5.836 -16.415 1.00 42.84 143 PRO A O 1
ATOM 1084 N N . LEU A 1 144 ? -4.037 3.849 -16.978 1.00 38.81 144 LEU A N 1
ATOM 1085 C CA . LEU A 1 144 ? -2.741 4.384 -17.374 1.00 38.81 144 LEU A CA 1
ATOM 1086 C C . LEU A 1 144 ? -2.971 5.317 -18.566 1.00 38.81 144 LEU A C 1
ATOM 1088 O O . LEU A 1 144 ? -3.969 5.184 -19.278 1.00 38.81 144 LEU A O 1
ATOM 1092 N N . TRP A 1 145 ? -2.064 6.271 -18.768 1.00 38.88 145 TRP A N 1
ATOM 1093 C CA . TRP A 1 145 ? -2.234 7.452 -19.626 1.00 38.88 145 TRP A CA 1
ATOM 1094 C C . TRP A 1 145 ? -2.808 7.217 -21.045 1.00 38.88 145 TRP A C 1
ATOM 1096 O O . TRP A 1 145 ? -3.253 8.172 -21.678 1.00 38.88 145 TRP A O 1
ATOM 1106 N N . GLN A 1 146 ? -2.839 5.974 -21.535 1.00 35.41 146 GLN A N 1
ATOM 1107 C CA . GLN A 1 146 ? -3.356 5.586 -22.846 1.00 35.41 146 GLN A CA 1
ATOM 1108 C C . GLN A 1 146 ? -4.844 5.210 -22.910 1.00 35.41 146 GLN A C 1
ATOM 1110 O O . GLN A 1 146 ? -5.357 5.078 -24.017 1.00 35.41 146 GLN A O 1
ATOM 1115 N N . ILE A 1 147 ?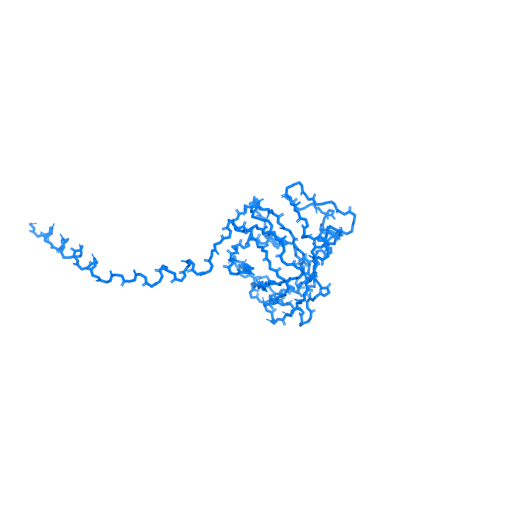 -5.569 5.051 -21.797 1.00 43.00 147 ILE A N 1
ATOM 1116 C CA . ILE A 1 147 ? -6.974 4.605 -21.860 1.00 43.00 147 ILE A CA 1
ATOM 1117 C C . ILE A 1 147 ? -7.912 5.758 -21.476 1.00 43.00 147 ILE A C 1
ATOM 1119 O O . ILE A 1 147 ? -8.213 6.011 -20.312 1.00 43.00 147 ILE A O 1
ATOM 1123 N N . GLN A 1 148 ? -8.384 6.499 -22.480 1.00 35.03 148 GLN A N 1
ATOM 1124 C CA . GLN A 1 148 ? -9.435 7.500 -22.295 1.00 35.03 148 GLN A CA 1
ATOM 1125 C C . GLN A 1 148 ? -10.812 6.823 -22.295 1.00 35.03 148 GLN A C 1
ATOM 1127 O O . GLN A 1 148 ? -11.329 6.441 -23.339 1.00 35.03 148 GLN A O 1
ATOM 1132 N N . GLY A 1 149 ? -11.422 6.701 -21.117 1.00 34.16 149 GLY A N 1
ATOM 1133 C CA . GLY A 1 149 ? -12.805 6.258 -20.944 1.00 34.16 149 GLY A CA 1
ATOM 1134 C C . GLY A 1 149 ? -13.341 6.701 -19.584 1.00 34.16 149 GLY A C 1
ATOM 1135 O O . GLY A 1 149 ? -12.605 6.706 -18.598 1.00 34.16 149 GLY A O 1
ATOM 1136 N N . LEU A 1 150 ? -14.599 7.152 -19.536 1.00 29.03 150 LEU A N 1
ATOM 1137 C CA . LEU A 1 150 ? -15.257 7.624 -18.313 1.00 29.03 150 LEU A CA 1
ATOM 1138 C C . LEU A 1 150 ? -15.208 6.532 -17.230 1.00 29.03 150 LEU A C 1
ATOM 1140 O O . LEU A 1 150 ? -15.729 5.442 -17.437 1.00 29.03 150 LEU A O 1
ATOM 1144 N N . PHE A 1 151 ? -14.618 6.839 -16.072 1.00 37.81 151 PHE A N 1
ATOM 1145 C CA . PHE A 1 151 ? -14.485 5.889 -14.966 1.00 37.81 151 PHE A CA 1
ATOM 1146 C C . PHE A 1 151 ? -15.318 6.325 -13.758 1.00 37.81 151 PHE A C 1
ATOM 1148 O O . PHE A 1 151 ? -15.125 7.423 -13.221 1.00 37.81 151 PHE A O 1
ATOM 1155 N N . ILE A 1 152 ? -16.215 5.446 -13.310 1.00 31.98 152 ILE A N 1
ATOM 1156 C CA . ILE A 1 152 ? -16.963 5.586 -12.058 1.00 31.98 152 ILE A CA 1
ATOM 1157 C C . ILE A 1 152 ? -16.380 4.561 -11.073 1.00 31.98 152 ILE A C 1
ATOM 1159 O O . ILE A 1 152 ? -16.563 3.363 -11.282 1.00 31.98 152 ILE A O 1
ATOM 1163 N N . PRO A 1 153 ? -15.663 4.985 -10.014 1.00 33.97 153 PRO A N 1
ATOM 1164 C CA . PRO A 1 153 ? -15.141 4.051 -9.024 1.00 33.97 153 PRO A CA 1
ATOM 1165 C C . PRO A 1 153 ? -16.306 3.414 -8.262 1.00 33.97 153 PRO A C 1
ATOM 1167 O O . PRO A 1 153 ? -17.027 4.105 -7.539 1.00 33.97 153 PRO A O 1
ATOM 1170 N N . THR A 1 154 ? -16.474 2.102 -8.406 1.00 32.84 154 THR A N 1
ATOM 1171 C CA . THR A 1 154 ? -17.482 1.329 -7.670 1.00 32.84 154 THR A CA 1
ATOM 1172 C C . THR A 1 154 ? -16.765 0.410 -6.696 1.00 32.84 154 THR A C 1
ATOM 1174 O O . THR A 1 154 ? -15.893 -0.347 -7.103 1.00 32.84 154 THR A O 1
ATOM 1177 N N . ALA A 1 155 ? -17.094 0.504 -5.406 1.00 41.69 155 ALA A N 1
ATOM 1178 C CA . ALA A 1 155 ? -16.571 -0.426 -4.409 1.00 41.69 155 ALA A CA 1
ATOM 1179 C C . ALA A 1 155 ? -17.268 -1.766 -4.556 1.00 41.69 155 ALA A C 1
ATOM 1181 O O . ALA A 1 155 ? -18.473 -1.849 -4.319 1.00 41.69 155 ALA A O 1
ATOM 1182 N N . VAL A 1 156 ? -16.513 -2.792 -4.950 1.00 45.34 156 VAL A N 1
ATOM 1183 C CA . VAL A 1 156 ? -16.980 -4.173 -4.890 1.00 45.34 156 VAL A CA 1
ATOM 1184 C C . VAL A 1 156 ? -16.798 -4.639 -3.445 1.00 45.34 156 VAL A C 1
ATOM 1186 O O . VAL A 1 156 ? -15.714 -4.486 -2.883 1.00 45.34 156 VAL A O 1
ATOM 1189 N N . PRO A 1 157 ? -17.851 -5.130 -2.780 1.00 43.28 157 PRO A N 1
ATOM 1190 C CA . PRO A 1 157 ? -17.745 -5.538 -1.391 1.00 43.28 157 PRO A CA 1
ATOM 1191 C C . PRO A 1 157 ? -16.934 -6.837 -1.295 1.00 43.28 157 PRO A C 1
ATOM 1193 O O . PRO A 1 157 ? -17.249 -7.806 -1.988 1.00 43.28 157 PRO A O 1
ATOM 1196 N N . ALA A 1 158 ? -15.937 -6.868 -0.407 1.00 51.88 158 ALA A N 1
ATOM 1197 C CA . ALA A 1 158 ? -15.011 -7.989 -0.269 1.00 51.88 158 ALA A CA 1
ATOM 1198 C C . ALA A 1 158 ? -15.731 -9.340 -0.095 1.00 51.88 158 ALA A C 1
ATOM 1200 O O . ALA A 1 158 ? -16.720 -9.449 0.625 1.00 51.88 158 ALA A O 1
ATOM 1201 N N . SER A 1 159 ? -15.300 -10.388 -0.784 1.00 54.16 159 SER A N 1
ATOM 1202 C CA . SER A 1 159 ? -15.783 -11.758 -0.616 1.00 54.16 159 SER A CA 1
ATOM 1203 C C . SER A 1 159 ? -14.795 -12.574 0.205 1.00 54.16 159 SER A C 1
ATOM 1205 O O . SER A 1 159 ? -13.589 -12.474 0.011 1.00 54.16 159 SER A O 1
ATOM 1207 N N . ASP A 1 160 ? -15.309 -13.416 1.095 1.00 47.84 160 ASP A N 1
ATOM 1208 C CA . ASP A 1 160 ? -14.503 -14.417 1.792 1.00 47.84 160 ASP A CA 1
ATOM 1209 C C . ASP A 1 160 ? -13.811 -15.326 0.756 1.00 47.84 160 ASP A C 1
ATOM 1211 O O . ASP A 1 160 ? -14.489 -15.926 -0.088 1.00 47.84 160 ASP A O 1
ATOM 1215 N N . VAL A 1 161 ? -12.476 -15.433 0.793 1.00 51.81 161 VAL A N 1
ATOM 1216 C CA . VAL A 1 161 ? -11.729 -16.326 -0.121 1.00 51.81 161 VAL A CA 1
ATOM 1217 C C . VAL A 1 161 ? -12.138 -17.792 0.055 1.00 51.81 161 VAL A C 1
ATOM 1219 O O . VAL A 1 161 ? -12.115 -18.561 -0.907 1.00 51.81 161 VAL A O 1
ATOM 1222 N N . ASN A 1 162 ? -12.633 -18.184 1.234 1.00 42.84 162 ASN A N 1
ATOM 1223 C CA . ASN A 1 162 ? -13.181 -19.522 1.463 1.00 42.84 162 ASN A CA 1
ATOM 1224 C C . ASN A 1 162 ? -14.602 -19.703 0.911 1.00 42.84 162 ASN A C 1
ATOM 1226 O O . ASN A 1 162 ? -15.054 -20.842 0.766 1.00 42.84 162 ASN A O 1
ATOM 1230 N N . ALA A 1 163 ? -15.322 -18.631 0.571 1.00 41.97 163 ALA A N 1
ATOM 1231 C CA . ALA A 1 163 ? -16.627 -18.744 -0.079 1.00 41.97 163 ALA A CA 1
ATOM 1232 C C . ALA A 1 163 ? -16.493 -19.149 -1.556 1.00 41.97 163 ALA A C 1
ATOM 1234 O O . ALA A 1 163 ? -17.329 -19.906 -2.050 1.00 41.97 163 ALA A O 1
ATOM 1235 N N . GLN A 1 164 ? -15.419 -18.740 -2.242 1.00 34.06 164 GLN A N 1
ATOM 1236 C CA . GLN A 1 164 ? -15.128 -19.193 -3.610 1.00 34.06 164 GLN A CA 1
ATOM 1237 C C . GLN A 1 164 ? -14.678 -20.663 -3.655 1.00 34.06 164 GLN A C 1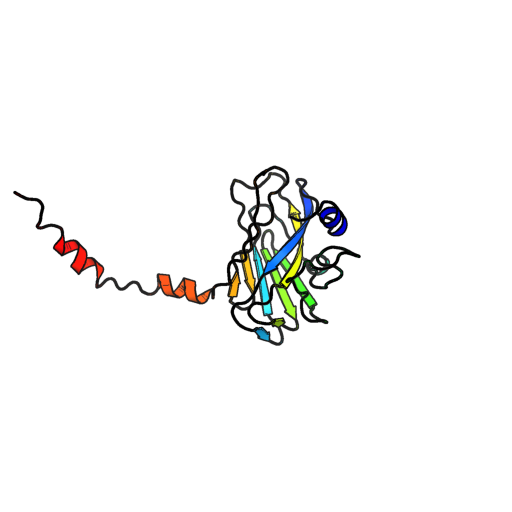
ATOM 1239 O O . GLN A 1 164 ? -15.050 -21.392 -4.574 1.00 34.06 164 GLN A O 1
ATOM 1244 N N . ALA A 1 165 ? -13.992 -21.153 -2.617 1.00 33.06 165 ALA A N 1
ATOM 1245 C CA . ALA A 1 165 ? -13.645 -22.573 -2.498 1.00 33.06 165 ALA A CA 1
ATOM 1246 C C . ALA A 1 165 ? -14.874 -23.487 -2.288 1.00 33.06 165 ALA A C 1
ATOM 1248 O O . ALA A 1 165 ? -14.837 -24.671 -2.628 1.00 33.06 165 ALA A O 1
ATOM 1249 N N . ARG A 1 166 ? -15.993 -22.957 -1.772 1.00 31.05 166 ARG A N 1
ATOM 1250 C CA . ARG A 1 166 ? -17.222 -23.738 -1.540 1.00 31.05 166 ARG A CA 1
ATOM 1251 C C . ARG A 1 166 ? -18.056 -23.988 -2.796 1.00 31.05 166 ARG A C 1
ATOM 1253 O O . ARG A 1 166 ? -18.819 -24.949 -2.806 1.00 31.05 166 ARG A O 1
ATOM 1260 N N . PHE A 1 167 ? -17.889 -23.202 -3.861 1.00 31.73 167 PHE A N 1
ATOM 1261 C CA . PHE A 1 167 ? -18.597 -23.450 -5.124 1.00 31.73 167 PHE A CA 1
ATOM 1262 C C . PHE A 1 167 ? -17.960 -24.556 -5.975 1.00 31.73 167 PHE A C 1
ATOM 1264 O O . PHE A 1 167 ? -18.659 -25.183 -6.764 1.00 31.73 167 PHE A O 1
ATOM 1271 N N . VAL A 1 168 ? -16.672 -24.858 -5.782 1.00 35.28 168 VAL A N 1
ATOM 1272 C CA . VAL A 1 168 ? -15.987 -25.945 -6.509 1.00 35.28 168 VAL A CA 1
ATOM 1273 C C . VAL A 1 168 ? -16.196 -27.310 -5.833 1.00 35.28 168 VAL A C 1
ATOM 1275 O O . VAL A 1 168 ? -16.121 -28.346 -6.486 1.00 35.28 168 VAL A O 1
ATOM 1278 N N . ALA A 1 169 ? -16.516 -27.331 -4.534 1.00 33.72 169 ALA A N 1
ATOM 1279 C CA . ALA A 1 169 ? -16.621 -28.566 -3.753 1.00 33.72 169 ALA A CA 1
ATOM 1280 C C . ALA A 1 169 ? -18.041 -29.162 -3.654 1.00 33.72 169 ALA A C 1
ATOM 1282 O O . ALA A 1 169 ? -18.189 -30.285 -3.177 1.00 33.72 169 ALA A O 1
ATOM 1283 N N . ALA A 1 170 ? -19.083 -28.469 -4.125 1.00 35.53 170 ALA A N 1
ATOM 1284 C CA . ALA A 1 170 ? -20.448 -29.005 -4.193 1.00 35.53 170 ALA A CA 1
ATOM 1285 C C . ALA A 1 170 ? -20.752 -29.595 -5.584 1.00 35.53 170 ALA A C 1
ATOM 1287 O O . ALA A 1 170 ? -21.757 -29.275 -6.215 1.00 35.53 170 ALA A O 1
ATOM 1288 N N . GLY A 1 171 ? -19.856 -30.451 -6.080 1.00 35.28 171 GLY A N 1
ATOM 1289 C CA . GLY A 1 171 ? -20.124 -31.319 -7.224 1.00 35.28 171 GLY A CA 1
ATOM 1290 C C . GLY A 1 171 ? -21.069 -32.446 -6.816 1.00 35.28 171 GLY A C 1
ATOM 1291 O O . GLY A 1 171 ? -20.630 -33.573 -6.601 1.00 35.28 171 GLY A O 1
ATOM 1292 N N . ASP A 1 172 ? -22.359 -32.143 -6.684 1.00 40.53 172 ASP A N 1
ATOM 1293 C CA . ASP A 1 172 ? -23.409 -33.155 -6.580 1.00 40.53 172 ASP A CA 1
ATOM 1294 C C . ASP A 1 172 ? -23.690 -33.732 -7.977 1.00 40.53 172 ASP A C 1
ATOM 1296 O O . ASP A 1 172 ? -24.586 -33.307 -8.707 1.00 40.53 172 ASP A O 1
ATOM 1300 N N . TRP A 1 173 ? -22.864 -34.699 -8.381 1.00 45.94 173 TRP A N 1
ATOM 1301 C CA . TRP A 1 173 ? -22.974 -35.414 -9.658 1.00 45.94 173 TRP A CA 1
ATOM 1302 C C . TRP A 1 173 ? -24.240 -36.291 -9.770 1.00 45.94 173 TRP A C 1
ATOM 1304 O O . TRP A 1 173 ? -24.466 -36.904 -10.813 1.00 45.94 173 TRP A O 1
ATOM 1314 N N . GLY A 1 174 ? -25.091 -36.355 -8.737 1.00 38.88 174 GLY A N 1
ATOM 1315 C CA . GLY A 1 174 ? -26.316 -37.161 -8.736 1.00 38.88 174 GLY A CA 1
ATOM 1316 C C . GLY A 1 174 ? -27.515 -36.524 -9.449 1.00 38.88 174 GLY A C 1
ATOM 1317 O O . GLY A 1 174 ? -28.404 -37.238 -9.909 1.00 38.88 174 GLY A O 1
ATOM 1318 N N . SER A 1 175 ? -27.555 -35.196 -9.586 1.00 44.12 175 SER A N 1
ATOM 1319 C CA . SER A 1 175 ? -28.759 -34.475 -10.040 1.00 44.12 175 SER A CA 1
ATOM 1320 C C . SER A 1 175 ? -28.752 -34.076 -11.526 1.00 44.12 175 SER A C 1
ATOM 1322 O O . SER A 1 175 ? -29.816 -33.826 -12.097 1.00 44.12 175 SER A O 1
ATOM 1324 N N . LEU A 1 176 ? -27.593 -34.113 -12.198 1.00 40.78 176 LEU A N 1
ATOM 1325 C CA . LEU A 1 176 ? -27.471 -33.806 -13.634 1.00 40.78 176 LEU A CA 1
ATOM 1326 C C . LEU A 1 176 ? -27.878 -34.970 -14.557 1.00 40.78 176 LEU A C 1
ATOM 1328 O O . LEU A 1 176 ? -28.360 -34.729 -15.664 1.00 40.78 176 LEU A O 1
ATOM 1332 N N . LEU A 1 177 ? -27.769 -36.226 -14.106 1.00 39.62 177 LEU A N 1
ATOM 1333 C CA . LEU A 1 177 ? -28.182 -37.394 -14.903 1.00 39.62 177 LEU A CA 1
ATOM 1334 C C . LEU A 1 177 ? -29.709 -37.562 -14.990 1.00 39.62 177 LEU A C 1
ATOM 1336 O O . LEU A 1 177 ? -30.210 -38.048 -16.002 1.00 39.62 177 LEU A O 1
ATOM 1340 N N . SER A 1 178 ? -30.455 -37.095 -13.984 1.00 41.44 178 SER A N 1
ATOM 1341 C CA . SER A 1 178 ? -31.928 -37.113 -14.000 1.00 41.44 178 SER A CA 1
ATOM 1342 C C . SER A 1 178 ? -32.513 -36.089 -14.989 1.00 41.44 178 SER A C 1
ATOM 1344 O O . SER A 1 178 ? -33.513 -36.351 -15.655 1.00 41.44 178 SER A O 1
ATOM 1346 N N . TRP A 1 179 ? -31.837 -34.949 -15.179 1.00 39.84 179 TRP A N 1
ATOM 1347 C CA . TRP A 1 179 ? -32.261 -33.914 -16.131 1.00 39.84 179 TRP A CA 1
ATOM 1348 C C . TRP A 1 179 ? -31.900 -34.221 -17.590 1.00 39.84 179 TRP A C 1
ATOM 1350 O O . TRP A 1 179 ? -32.651 -33.849 -18.494 1.00 39.84 179 TRP A O 1
ATOM 1360 N N . LEU A 1 180 ? -30.780 -34.908 -17.841 1.00 37.62 180 LEU A N 1
ATOM 1361 C CA . LEU A 1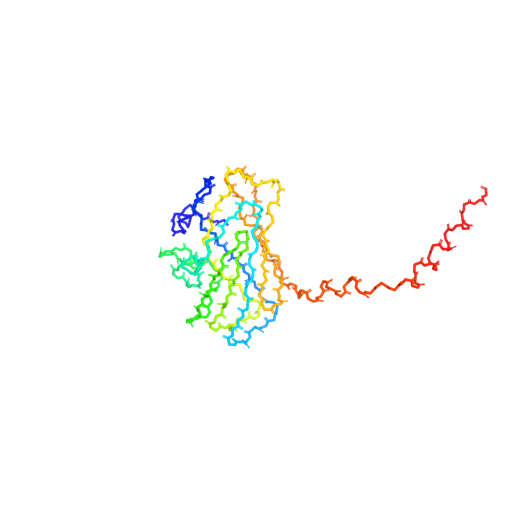 180 ? -30.337 -35.239 -19.202 1.00 37.62 180 LEU A CA 1
ATOM 1362 C C . LEU A 1 180 ? -31.112 -36.409 -19.827 1.00 37.62 180 LEU A C 1
ATOM 1364 O O . LEU A 1 180 ? -31.335 -36.401 -21.036 1.00 37.62 180 LEU A O 1
ATOM 1368 N N . LEU A 1 181 ? -31.600 -37.364 -19.028 1.00 40.09 181 LEU A N 1
ATOM 1369 C CA . LEU A 1 181 ? -32.408 -38.481 -19.539 1.00 40.09 181 LEU A CA 1
ATOM 1370 C C . LEU A 1 181 ? -33.869 -38.094 -19.831 1.00 40.09 181 LEU A C 1
ATOM 1372 O O . LEU A 1 181 ? -34.517 -38.745 -20.639 1.00 40.09 181 LEU A O 1
ATOM 1376 N N . SER A 1 182 ? -34.370 -36.988 -19.271 1.00 39.81 182 SER A N 1
ATOM 1377 C CA . SER A 1 182 ? -35.744 -36.508 -19.502 1.00 39.81 182 SER A CA 1
ATOM 1378 C C . SER A 1 182 ? -35.943 -35.771 -20.842 1.00 39.81 182 SER A C 1
ATOM 1380 O O . SER A 1 182 ? -37.080 -35.539 -21.250 1.00 39.81 182 SER A O 1
ATOM 1382 N N . ARG A 1 183 ? -34.869 -35.397 -21.559 1.00 45.81 183 ARG A N 1
ATOM 1383 C CA . ARG A 1 183 ? -34.961 -34.609 -22.809 1.00 45.81 183 ARG A CA 1
ATOM 1384 C C . ARG A 1 183 ? -34.674 -35.370 -24.106 1.00 45.81 183 ARG A C 1
ATOM 1386 O O . ARG A 1 183 ? -34.788 -34.769 -25.170 1.00 45.81 183 ARG A O 1
ATOM 1393 N N . VAL A 1 184 ? -34.345 -36.660 -24.051 1.00 41.69 184 VAL A N 1
ATOM 1394 C CA . VAL A 1 184 ? -34.044 -37.450 -25.265 1.00 41.69 184 VAL A CA 1
ATOM 1395 C C . VAL A 1 184 ? -35.299 -38.107 -25.877 1.00 41.69 184 VAL A C 1
ATOM 1397 O O . VAL A 1 184 ? -35.274 -38.501 -27.036 1.00 41.69 184 VAL A O 1
ATOM 1400 N N . GLU A 1 185 ? -36.443 -38.119 -25.184 1.00 40.47 185 GLU A N 1
ATOM 1401 C CA . GLU A 1 185 ? -37.686 -38.757 -25.671 1.00 40.47 185 GLU A CA 1
ATOM 1402 C C . GLU A 1 185 ? -38.687 -37.832 -26.395 1.00 40.47 185 GLU A C 1
ATOM 1404 O O . GLU A 1 185 ? -39.789 -38.261 -26.721 1.00 40.47 185 GLU A O 1
ATOM 1409 N N . LEU A 1 186 ? -38.329 -36.581 -26.717 1.00 40.53 186 LEU A N 1
ATOM 1410 C CA . LEU A 1 186 ? -39.249 -35.629 -27.378 1.00 40.53 186 LEU A CA 1
ATOM 1411 C C . LEU A 1 186 ? -38.812 -35.140 -28.769 1.00 40.53 186 LEU A C 1
ATOM 1413 O O . LEU A 1 186 ? -39.288 -34.106 -29.235 1.00 40.53 186 LEU A O 1
ATOM 1417 N N . GLN A 1 187 ? -37.956 -35.888 -29.470 1.00 41.03 187 GLN A N 1
ATOM 1418 C CA . GLN A 1 187 ? -37.697 -35.673 -30.901 1.00 41.03 187 GLN A CA 1
ATOM 1419 C C . GLN A 1 187 ? -37.580 -36.997 -31.670 1.00 41.03 187 GLN A C 1
ATOM 1421 O O . GLN A 1 187 ? -36.536 -37.334 -32.217 1.00 41.03 187 GLN A O 1
ATOM 1426 N N . SER A 1 188 ? -38.680 -37.748 -31.739 1.00 45.03 188 SER A N 1
ATOM 1427 C CA . SER A 1 188 ? -38.968 -38.584 -32.911 1.00 45.03 188 SER A CA 1
ATOM 1428 C C . SER A 1 188 ? -40.481 -38.690 -33.108 1.00 45.03 188 SER A C 1
ATOM 1430 O O . SER A 1 188 ? -41.191 -39.411 -32.410 1.00 45.03 188 SER A O 1
ATOM 1432 N N . SER A 1 189 ? -40.992 -37.880 -34.027 1.00 41.44 189 SER A N 1
ATOM 1433 C CA . SER A 1 189 ? -42.277 -38.041 -34.707 1.00 41.44 189 SER A CA 1
ATOM 1434 C C . SER A 1 189 ? -42.079 -37.556 -36.132 1.00 41.44 189 SER A C 1
ATOM 1436 O O . SER A 1 189 ? -41.435 -36.491 -36.279 1.00 41.44 189 SER A O 1
#